Protein 4IUS (pdb70)

Solvent-accessible surface area: 11923 Å² total

Organism: Kribbella flavida (strain DSM 17836 / JCM 10339 / NBRC 14399) (NCBI:txid479435)

Sequence (254 aa):
AGIAARIASSAQQLQGLVRSRRRQVVAGPLVGLLHDDEDVWFLSRAVAAEEPGVPFDPAEVPWALLEETIRKKAFAAEEDRWLSAEELVEEANPGLAYVLVEHGTIVVSRRPPLLAVEPGDLLVPEFPAGVTAAVVVASAEEEQEAANAIAGDAYETDASPFQPEEPADGGAVLIRRDGVPVATAAWTAIADGVTEVAGVGTTLHSHRRRRQGLGALATAYATQQAFEVGGATLAWLTTPGDDGADDRIYRRRLGYEEPKATAVHLGDPGGHLADLR

Radius of gyration: 18.26 Å; Cα contacts (8 Å, |Δi|>4): 596; chains: 1; bounding box: 32×34×57 Å

InterPro domains:
  IPR000182 GNAT domain [PF00583] (143-238)
  IPR000182 GNAT domain [PS51186] (121-258)
  IPR016181 Acyl-CoA N-acyltransferase [SSF55729] (126-253)

B-factor: mean 17.12, std 9.76, range [5.71, 79.07]

Structure (mmCIF, N/CA/C/O backbone):
data_4IUS
#
_entry.id   4IUS
#
_cell.length_a   39.993
_cell.length_b   55.812
_cell.length_c   104.702
_cell.angle_alpha   90.000
_cell.angle_beta   90.000
_cell.angle_gamma   90.000
#
_symmetry.space_group_name_H-M   'P 21 21 21'
#
loop_
_entity.id
_entity.type
_entity.pdbx_description
1 polymer 'GCN5-related N-acetyltransferase'
2 non-polymer 'MALONATE ION'
3 non-polymer 'SULFATE ION'
4 non-polymer 1,2-ETHANEDIOL
5 water water
#
loop_
_atom_site.group_PDB
_atom_site.id
_atom_site.type_symbol
_atom_site.label_atom_id
_atom_site.label_alt_id
_atom_site.label_comp_id
_atom_site.label_asym_id
_atom_site.label_entity_id
_atom_site.label_seq_id
_atom_site.pdbx_PDB_ins_code
_atom_site.Cartn_x
_atom_site.Cartn_y
_atom_site.Cartn_z
_atom_site.occupancy
_atom_site.B_iso_or_equiv
_atom_site.auth_seq_id
_atom_site.auth_comp_id
_atom_site.auth_asym_id
_atom_site.auth_atom_id
_atom_site.pdbx_PDB_model_num
ATOM 1 N N . ALA A 1 3 ? 36.575 39.025 27.801 0.80 32.17 0 ALA A N 1
ATOM 2 C CA . ALA A 1 3 ? 37.525 40.157 27.548 0.80 27.64 0 ALA A CA 1
ATOM 3 C C . ALA A 1 3 ? 37.879 40.270 26.065 0.80 26.83 0 ALA A C 1
ATOM 4 O O . ALA A 1 3 ? 38.145 41.358 25.579 0.80 26.22 0 ALA A O 1
ATOM 14 N N . GLY A 1 5 ? 35.881 39.507 23.649 1.00 23.64 2 GLY A N 1
ATOM 15 C CA . GLY A 1 5 ? 34.666 39.474 22.893 1.00 19.13 2 GLY A CA 1
ATOM 16 C C . GLY A 1 5 ? 34.248 40.813 22.318 1.00 15.06 2 GLY A C 1
ATOM 17 O O . GLY A 1 5 ? 34.689 41.875 22.722 1.00 14.21 2 GLY A O 1
ATOM 18 N N . ILE A 1 6 ? 33.315 40.746 21.392 1.00 12.30 3 ILE A N 1
ATOM 19 C CA . ILE A 1 6 ? 32.845 41.930 20.682 1.00 11.21 3 ILE A CA 1
ATOM 20 C C . ILE A 1 6 ? 32.162 42.916 21.651 1.00 10.56 3 ILE A C 1
ATOM 21 O O . ILE A 1 6 ? 32.297 44.133 21.501 1.00 10.59 3 ILE A O 1
ATOM 26 N N . ALA A 1 7 ? 31.391 42.437 22.640 1.00 10.85 4 ALA A N 1
ATOM 27 C CA . ALA A 1 7 ? 30.701 43.347 23.563 1.00 9.72 4 ALA A CA 1
ATOM 28 C C . ALA A 1 7 ? 31.717 44.209 24.328 1.00 10.25 4 ALA A C 1
ATOM 29 O O . ALA A 1 7 ? 31.575 45.427 24.455 1.00 10.01 4 ALA A O 1
ATOM 31 N N . ALA A 1 8 ? 32.726 43.559 24.877 1.00 10.33 5 ALA A N 1
ATOM 32 C CA . ALA A 1 8 ? 33.788 44.263 25.580 1.00 10.12 5 ALA A CA 1
ATOM 33 C C . ALA A 1 8 ? 34.558 45.201 24.660 1.00 9.85 5 ALA A C 1
ATOM 34 O O . ALA A 1 8 ? 34.916 46.303 25.084 1.00 10.50 5 ALA A O 1
ATOM 36 N N . ARG A 1 9 ? 34.812 44.780 23.407 1.00 10.25 6 ARG A N 1
ATOM 37 C CA . ARG A 1 9 ? 35.509 45.650 22.466 1.00 10.43 6 ARG A CA 1
ATOM 38 C C . ARG A 1 9 ? 34.699 46.930 22.235 1.00 9.24 6 ARG A C 1
ATOM 39 O O . ARG A 1 9 ? 35.261 48.032 22.228 1.00 10.68 6 ARG A O 1
ATOM 47 N N . ILE A 1 10 ? 33.389 46.797 22.040 1.00 8.86 7 ILE A N 1
ATOM 48 C CA . ILE A 1 10 ? 32.536 47.934 21.785 1.00 8.72 7 ILE A CA 1
ATOM 49 C C . ILE A 1 10 ? 32.472 48.835 23.011 1.00 8.56 7 ILE A C 1
ATOM 50 O O . ILE A 1 10 ? 32.650 50.066 22.916 1.00 10.00 7 ILE A O 1
ATOM 55 N N . ALA A 1 11 ? 32.291 48.261 24.196 1.00 8.87 8 ALA A N 1
ATOM 56 C CA . ALA A 1 11 ? 32.222 49.077 25.421 1.00 10.12 8 ALA A CA 1
ATOM 57 C C . ALA A 1 11 ? 33.527 49.834 25.650 1.00 9.19 8 ALA A C 1
ATOM 58 O O . ALA A 1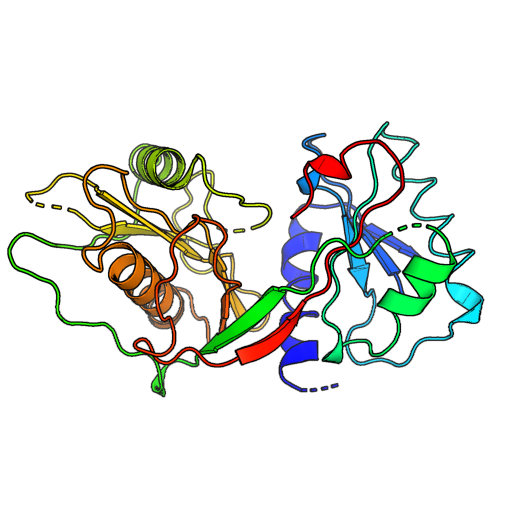 11 ? 33.531 51.000 26.047 1.00 11.14 8 ALA A O 1
ATOM 60 N N . SER A 1 12 ? 34.648 49.171 25.448 1.00 8.27 9 SER A N 1
ATOM 61 C CA A SER A 1 12 ? 35.944 49.777 25.640 0.60 8.90 9 SER A CA 1
ATOM 62 C CA B SER A 1 12 ? 35.938 49.783 25.642 0.40 9.20 9 SER A CA 1
ATOM 63 C C . SER A 1 12 ? 36.186 50.924 24.642 1.00 9.52 9 SER A C 1
ATOM 64 O O . SER A 1 12 ? 36.721 51.963 25.006 1.00 10.37 9 SER A O 1
ATOM 69 N N . ALA A 1 13 ? 35.791 50.716 23.395 1.00 9.58 10 ALA A N 1
ATOM 70 C CA . ALA A 1 13 ? 35.932 51.738 22.380 1.00 9.73 10 ALA A CA 1
ATOM 71 C C . ALA A 1 13 ? 35.024 52.921 22.681 1.00 9.80 10 ALA A C 1
ATOM 72 O O . ALA A 1 13 ? 35.431 54.086 22.449 1.00 11.55 10 ALA A O 1
ATOM 74 N N . GLN A 1 14 ? 33.816 52.666 23.169 1.00 10.73 11 GLN A N 1
ATOM 75 C CA A GLN A 1 14 ? 32.930 53.745 23.549 0.60 11.93 11 GLN A CA 1
ATOM 76 C CA B GLN A 1 14 ? 32.931 53.767 23.534 0.40 12.07 11 GLN A CA 1
ATOM 77 C C . GLN A 1 14 ? 33.579 54.609 24.634 1.00 11.42 11 GLN A C 1
ATOM 78 O O . GLN A 1 14 ? 33.579 55.832 24.563 1.00 12.83 11 GLN A O 1
ATOM 89 N N . LEU A 1 15 ? 34.136 53.961 25.649 1.00 10.97 12 LEU A N 1
ATOM 90 C CA . LEU A 1 15 ? 34.813 54.699 26.713 1.00 10.86 12 LEU A CA 1
ATOM 91 C C . LEU A 1 15 ? 35.973 55.535 26.180 1.00 10.44 12 LEU A C 1
ATOM 92 O O . LEU A 1 15 ? 36.108 56.704 26.516 1.00 11.14 12 LEU A O 1
ATOM 97 N N . GLN A 1 16 ? 36.803 54.910 25.354 1.00 10.69 13 GLN A N 1
ATOM 98 C CA . GLN A 1 16 ? 37.943 55.584 24.752 1.00 11.53 13 GLN A CA 1
ATOM 99 C C . GLN A 1 16 ? 37.490 56.843 24.003 1.00 11.44 13 GLN A C 1
ATOM 100 O O . GLN A 1 16 ? 38.124 57.914 24.100 1.00 14.26 13 GLN A O 1
ATOM 106 N N . GLY A 1 17 ? 36.364 56.753 23.281 1.00 11.46 14 GLY A N 1
ATOM 107 C CA . GLY A 1 17 ? 35.826 57.928 22.570 1.00 11.81 14 GLY A CA 1
ATOM 108 C C . GLY A 1 17 ? 35.310 58.999 23.517 1.00 12.46 14 GLY A C 1
ATOM 109 O O . GLY A 1 17 ? 35.598 60.203 23.350 1.00 15.80 14 GLY A O 1
ATOM 110 N N . LEU A 1 18 ? 34.591 58.571 24.533 1.00 11.17 15 LEU A N 1
ATOM 111 C CA . LEU A 1 18 ? 33.929 59.510 25.428 1.00 11.76 15 LEU A CA 1
ATOM 112 C C . LEU A 1 18 ? 34.921 60.339 26.229 1.00 13.16 15 LEU A C 1
ATOM 113 O O . LEU A 1 18 ? 34.681 61.516 26.508 1.00 13.37 15 LEU A O 1
ATOM 118 N N . VAL A 1 19 ? 36.023 59.715 26.658 1.00 11.57 16 VAL A N 1
ATOM 119 C CA . VAL A 1 19 ? 36.975 60.397 27.525 1.00 12.97 16 VAL A CA 1
ATOM 120 C C . VAL A 1 19 ? 37.771 61.478 26.811 1.00 12.57 16 VAL A C 1
ATOM 121 O O . VAL A 1 19 ? 38.371 62.308 27.462 1.00 14.95 16 VAL A O 1
ATOM 125 N N . ARG A 1 20 ? 37.767 61.495 25.476 1.00 13.09 17 ARG A N 1
ATOM 126 C CA . ARG A 1 20 ? 38.488 62.539 24.758 1.00 14.33 17 ARG A CA 1
ATOM 127 C C . ARG A 1 20 ? 37.944 63.930 25.072 1.00 14.63 17 ARG A C 1
ATOM 128 O O . ARG A 1 20 ? 38.687 64.896 24.891 1.00 18.45 17 ARG A O 1
ATOM 136 N N . SER A 1 21 ? 36.678 64.043 25.476 1.00 13.90 18 SER A N 1
ATOM 137 C CA . SER A 1 21 ? 36.075 65.341 25.739 1.00 15.40 18 SER A CA 1
ATOM 138 C C . SER A 1 21 ? 35.358 65.472 27.091 1.00 13.00 18 SER A C 1
ATOM 139 O O . SER A 1 21 ? 34.589 66.398 27.320 1.00 16.32 18 SER A O 1
ATOM 142 N N . ARG A 1 22 ? 35.584 64.523 27.981 1.00 11.89 19 ARG A N 1
ATOM 143 C CA . ARG A 1 22 ? 34.929 64.501 29.282 1.00 11.87 19 ARG A CA 1
ATOM 144 C C . ARG A 1 22 ? 35.902 64.219 30.404 1.00 12.00 19 ARG A C 1
ATOM 145 O O . ARG A 1 22 ? 36.832 63.425 30.242 1.00 15.10 19 ARG A O 1
ATOM 153 N N . ARG A 1 23 ? 35.654 64.882 31.529 1.00 11.25 20 ARG A N 1
ATOM 154 C CA A ARG A 1 23 ? 36.416 64.633 32.746 0.60 11.90 20 ARG A CA 1
ATOM 155 C CA B ARG A 1 23 ? 36.392 64.657 32.776 0.40 12.06 20 ARG A CA 1
ATOM 156 C C . ARG A 1 23 ? 35.940 63.340 33.380 1.00 11.23 20 ARG A C 1
ATOM 157 O O . ARG A 1 23 ? 34.741 63.063 33.409 1.00 11.93 20 ARG A O 1
ATOM 172 N N . GLN A 1 24 ? 36.884 62.574 33.903 1.00 12.35 21 GLN A N 1
ATOM 173 C CA . GLN A 1 24 ? 36.597 61.275 34.494 1.00 11.48 21 GLN A CA 1
ATOM 174 C C . GLN A 1 24 ? 36.536 61.327 35.999 1.00 11.83 21 GLN A C 1
ATOM 175 O O . GLN A 1 24 ? 37.391 61.942 36.654 1.00 14.85 21 GLN A O 1
ATOM 181 N N . VAL A 1 25 ? 35.545 60.638 36.541 1.00 11.02 22 VAL A N 1
ATOM 182 C CA . VAL A 1 25 ? 35.441 60.333 37.981 1.00 10.91 22 VAL A CA 1
ATOM 183 C C . VAL A 1 25 ? 35.412 58.805 38.111 1.00 10.47 22 VAL A C 1
ATOM 184 O O . VAL A 1 25 ? 34.359 58.166 37.973 1.00 10.40 22 VAL A O 1
ATOM 188 N N . VAL A 1 26 ? 36.585 58.209 38.225 1.00 10.90 23 VAL A N 1
ATOM 189 C CA . VAL A 1 26 ? 36.681 56.751 38.297 1.00 10.81 23 VAL A CA 1
ATOM 190 C C . VAL A 1 26 ? 36.409 56.313 39.733 1.00 11.49 23 VAL A C 1
ATOM 191 O O . VAL A 1 26 ? 36.981 56.823 40.685 1.00 13.95 23 VAL A O 1
ATOM 195 N N . ALA A 1 27 ? 35.519 55.355 39.902 1.00 9.42 24 ALA A N 1
ATOM 196 C CA . ALA A 1 27 ? 35.191 54.824 41.248 1.00 10.09 24 ALA A CA 1
ATOM 197 C C . ALA A 1 27 ? 34.936 53.329 41.070 1.00 10.19 24 ALA A C 1
ATOM 198 O O . ALA A 1 27 ? 33.829 52.924 40.691 1.00 10.18 24 ALA A O 1
ATOM 200 N N . GLY A 1 28 ? 35.957 52.530 41.346 1.00 12.52 25 GLY A N 1
ATOM 201 C CA . GLY A 1 28 ? 35.783 51.090 41.242 1.00 13.81 25 GLY A CA 1
ATOM 202 C C . GLY A 1 28 ? 35.339 50.665 39.851 1.00 12.20 25 GLY A C 1
ATOM 203 O O . GLY A 1 28 ? 35.997 51.006 38.888 1.00 12.98 25 GLY A O 1
ATOM 204 N N . PRO A 1 29 ? 34.223 49.938 39.747 1.00 11.42 26 PRO A N 1
ATOM 205 C CA . PRO A 1 29 ? 33.851 49.455 38.445 1.00 12.50 26 PRO A CA 1
ATOM 206 C C . PRO A 1 29 ? 33.110 50.448 37.588 1.00 10.18 26 PRO A C 1
ATOM 207 O O . PRO A 1 29 ? 32.718 50.096 36.488 1.00 10.35 26 PRO A O 1
ATOM 211 N N . LEU A 1 30 ? 32.920 51.679 38.067 1.00 9.28 27 LEU A N 1
ATOM 212 C CA . LEU A 1 30 ? 32.180 52.694 37.303 1.00 8.81 27 LEU A CA 1
ATOM 213 C C . LEU A 1 30 ? 33.084 53.889 37.018 1.00 9.03 27 LEU A C 1
ATOM 214 O O . LEU A 1 30 ? 33.982 54.203 37.801 1.00 9.23 27 LEU A O 1
ATOM 219 N N . VAL A 1 31 ? 32.783 54.585 35.923 1.00 8.12 28 VAL A N 1
ATOM 220 C CA . VAL A 1 31 ? 33.416 55.869 35.673 1.00 8.43 28 VAL A CA 1
ATOM 221 C C . VAL A 1 31 ? 32.352 56.865 35.261 1.00 7.64 28 VAL A C 1
ATOM 222 O O . VAL A 1 31 ? 31.571 56.633 34.331 1.00 8.91 28 VAL A O 1
ATOM 226 N N . GLY A 1 32 ? 32.315 57.971 35.988 1.00 8.21 29 GLY A N 1
ATOM 227 C CA . GLY A 1 32 ? 31.462 59.099 35.611 1.00 7.65 29 GLY A CA 1
ATOM 228 C C . GLY A 1 32 ? 32.199 59.993 34.647 1.00 8.64 29 GLY A C 1
ATOM 229 O O . GLY A 1 32 ? 33.395 60.225 34.782 1.00 10.13 29 GLY A O 1
ATOM 230 N N . LEU A 1 33 ? 31.498 60.475 33.655 1.00 8.11 30 LEU A N 1
ATOM 231 C CA . LEU A 1 33 ? 32.077 61.245 32.554 1.00 7.73 30 LEU A CA 1
ATOM 232 C C . LEU A 1 33 ? 31.304 62.555 32.441 1.00 8.38 30 LEU A C 1
ATOM 233 O O . LEU A 1 33 ? 30.115 62.574 32.135 1.00 9.77 30 LEU A O 1
ATOM 238 N N . LEU A 1 34 ? 31.993 63.662 32.725 1.00 9.13 31 LEU A N 1
ATOM 239 C CA . LEU A 1 34 ? 31.364 64.999 32.813 1.00 9.85 31 LEU A CA 1
ATOM 240 C C . LEU A 1 34 ? 31.884 65.880 31.666 1.00 9.93 31 LEU A C 1
ATOM 241 O O . LEU A 1 34 ? 33.081 66.152 31.551 1.00 11.28 31 LEU A O 1
ATOM 246 N N . HIS A 1 35 ? 30.964 66.356 30.844 1.00 9.91 32 HIS A N 1
ATOM 247 C CA . HIS A 1 35 ? 31.272 67.241 29.731 1.00 10.74 32 HIS A CA 1
ATOM 248 C C . HIS A 1 35 ? 31.384 68.663 30.226 1.00 10.98 32 HIS A C 1
ATOM 249 O O . HIS A 1 35 ? 30.873 68.994 31.293 1.00 12.00 32 HIS A O 1
ATOM 256 N N . ASP A 1 36 ? 32.049 69.525 29.467 1.00 13.36 33 ASP A N 1
ATOM 257 C CA A ASP A 1 36 ? 32.022 70.954 29.784 0.60 14.03 33 ASP A CA 1
ATOM 258 C CA B ASP A 1 36 ? 32.024 70.964 29.771 0.40 14.19 33 ASP A CA 1
ATOM 259 C C . ASP A 1 36 ? 30.596 71.531 29.752 1.00 14.57 33 ASP A C 1
ATOM 260 O O . ASP A 1 36 ? 30.226 72.335 30.595 1.00 16.58 33 ASP A O 1
ATOM 269 N N . GLU A 1 37 ? 29.810 71.123 28.760 1.00 12.67 34 GLU A N 1
ATOM 270 C CA . GLU A 1 37 ? 28.435 71.605 28.612 1.00 14.51 34 GLU A CA 1
ATOM 271 C C . GLU A 1 37 ? 27.478 70.885 29.560 1.00 12.74 34 GLU A C 1
ATOM 272 O O . GLU A 1 37 ? 27.719 69.759 29.939 1.00 12.80 34 GLU A O 1
ATOM 278 N N . ASP A 1 38 ? 26.387 71.557 29.935 1.00 14.14 35 ASP A N 1
ATOM 279 C CA . ASP A 1 38 ? 25.381 70.964 30.849 1.00 13.14 35 ASP A CA 1
ATOM 280 C C . ASP A 1 38 ? 24.309 70.152 30.173 1.00 12.04 35 ASP A C 1
ATOM 281 O O . ASP A 1 38 ? 23.501 69.562 30.868 1.00 13.11 35 ASP A O 1
ATOM 286 N N . VAL A 1 39 ? 24.322 70.063 28.839 1.00 11.88 36 VAL A N 1
ATOM 287 C CA . VAL A 1 39 ? 23.325 69.265 28.134 1.00 11.64 36 VAL A CA 1
ATOM 288 C C . VAL A 1 39 ? 23.293 67.868 28.756 1.00 8.93 36 VAL A C 1
ATOM 289 O O . VAL A 1 39 ? 24.358 67.204 28.839 1.00 9.93 36 VAL A O 1
ATOM 293 N N . TRP A 1 40 ? 22.133 67.425 29.205 1.00 9.86 37 TRP A N 1
ATOM 294 C CA . TRP A 1 40 ? 22.132 66.329 30.189 1.00 9.02 37 TRP A CA 1
ATOM 295 C C . TRP A 1 40 ? 22.807 65.061 29.684 1.00 9.56 37 TRP A C 1
ATOM 296 O O . TRP A 1 40 ? 23.596 64.433 30.395 1.00 9.43 37 TRP A O 1
ATOM 307 N N . PHE A 1 41 ? 22.566 64.706 28.431 1.00 9.27 38 PHE A N 1
ATOM 308 C CA . PHE A 1 41 ? 23.015 63.426 27.900 1.00 10.42 38 PHE A CA 1
ATOM 309 C C . PHE A 1 41 ? 24.487 63.423 27.547 1.00 9.46 38 PHE A C 1
ATOM 310 O O . PHE A 1 41 ? 25.030 62.350 27.241 1.00 12.48 38 PHE A O 1
ATOM 318 N N . LEU A 1 42 ? 25.165 64.571 27.580 1.00 8.56 39 LEU A N 1
ATOM 319 C CA . LEU A 1 42 ? 26.585 64.660 27.381 1.00 9.59 39 LEU A CA 1
ATOM 320 C C . LEU A 1 42 ? 27.390 64.180 28.585 1.00 9.65 39 LEU A C 1
ATOM 321 O O . LEU A 1 42 ? 28.630 64.017 28.465 1.00 11.13 39 LEU A O 1
ATOM 326 N N . SER A 1 43 ? 26.742 63.992 29.722 1.00 8.13 40 SER A N 1
ATOM 327 C CA . SER A 1 43 ? 27.397 63.467 30.908 1.00 8.72 40 SER A CA 1
ATOM 328 C C . SER A 1 43 ? 26.702 62.180 31.341 1.00 8.05 40 SER A C 1
ATOM 329 O O . SER A 1 43 ? 25.499 62.155 31.427 1.00 10.13 40 SER A O 1
ATOM 332 N N . ARG A 1 44 ? 27.464 61.118 31.621 1.00 7.81 41 ARG A N 1
ATOM 333 C CA . ARG A 1 44 ? 26.880 59.833 31.993 1.00 7.67 41 ARG A CA 1
ATOM 334 C C . ARG A 1 44 ? 27.958 59.004 32.643 1.00 7.29 41 ARG A C 1
ATOM 335 O O . ARG A 1 44 ? 29.156 59.337 32.585 1.00 8.61 41 ARG A O 1
ATOM 343 N N . ALA A 1 45 ? 27.531 57.912 33.269 1.00 7.68 42 ALA A N 1
ATOM 344 C CA . ALA A 1 45 ? 28.454 56.887 33.747 1.00 7.11 42 ALA A CA 1
ATOM 345 C C . ALA A 1 45 ? 28.471 55.688 32.797 1.00 7.13 42 ALA A C 1
ATOM 346 O O . ALA A 1 45 ? 27.429 55.360 32.202 1.00 8.75 42 ALA A O 1
ATOM 348 N N . VAL A 1 46 ? 29.624 55.033 32.719 1.00 7.35 43 VAL A N 1
ATOM 349 C CA . VAL A 1 46 ? 29.772 53.776 32.000 1.00 7.96 43 VAL A CA 1
ATOM 350 C C . VAL A 1 46 ? 30.652 52.841 32.848 1.00 7.99 43 VAL A C 1
ATOM 351 O O . VAL A 1 46 ? 31.145 53.242 33.920 1.00 8.36 43 VAL A O 1
ATOM 355 N N . ALA A 1 47 ? 30.814 51.595 32.394 1.00 8.50 44 ALA A N 1
ATOM 356 C CA . ALA A 1 47 ? 31.709 50.684 33.093 1.00 9.15 44 ALA A CA 1
ATOM 357 C C . ALA A 1 47 ? 33.159 51.136 32.947 1.00 9.57 44 ALA A C 1
ATOM 358 O O . ALA A 1 47 ? 33.602 51.460 31.861 1.00 10.38 44 ALA A O 1
ATOM 360 N N . ALA A 1 48 ? 33.879 51.161 34.052 1.00 9.51 45 ALA A N 1
ATOM 361 C CA . ALA A 1 48 ? 35.281 51.545 34.030 1.00 10.17 45 ALA A CA 1
ATOM 362 C C . ALA A 1 48 ? 36.170 50.545 33.339 1.00 10.22 45 ALA A C 1
ATOM 363 O O . ALA A 1 48 ? 37.188 50.948 32.781 1.00 12.86 45 ALA A O 1
ATOM 365 N N . GLU A 1 49 ? 35.819 49.260 33.455 1.00 10.67 46 GLU A N 1
ATOM 366 C CA A GLU A 1 49 ? 36.660 48.145 33.012 0.60 11.51 46 GLU A CA 1
ATOM 367 C CA B GLU A 1 49 ? 36.658 48.157 32.983 0.40 11.74 46 GLU A CA 1
ATOM 368 C C . GLU A 1 49 ? 35.785 47.085 32.311 1.00 11.74 46 GLU A C 1
ATOM 369 O O . GLU A 1 49 ? 35.515 46.021 32.863 1.00 11.12 46 GLU A O 1
ATOM 380 N N . PRO A 1 50 ? 35.353 47.354 31.064 1.00 11.86 47 PRO A N 1
ATOM 381 C CA . PRO A 1 50 ? 34.639 46.319 30.301 1.00 12.67 47 PRO A CA 1
ATOM 382 C C . PRO A 1 50 ? 35.414 45.028 30.223 1.00 12.63 47 PRO A C 1
ATOM 383 O O . PRO A 1 50 ? 36.632 45.042 30.037 1.00 14.61 47 PRO A O 1
ATOM 387 N N . GLY A 1 51 ? 34.738 43.912 30.374 1.00 13.66 48 GLY A N 1
ATOM 388 C CA . GLY A 1 51 ? 35.373 42.599 30.264 1.00 15.84 48 GLY A CA 1
ATOM 389 C C . GLY A 1 51 ? 36.092 42.071 31.508 1.00 16.15 48 GLY A C 1
ATOM 390 O O . GLY A 1 51 ? 36.692 40.995 31.475 1.00 23.06 48 GLY A O 1
ATOM 391 N N . VAL A 1 52 ? 36.094 42.878 32.577 1.00 15.04 49 VAL A N 1
ATOM 392 C CA . VAL A 1 52 ? 36.753 42.562 33.844 1.00 15.94 49 VAL A CA 1
ATOM 393 C C . VAL A 1 52 ? 35.681 42.327 34.911 1.00 14.69 49 VAL A C 1
ATOM 394 O O . VAL A 1 52 ? 34.753 43.117 35.018 1.00 16.55 49 VAL A O 1
ATOM 398 N N . PRO A 1 53 ? 35.810 41.264 35.729 1.00 14.62 50 PRO A N 1
ATOM 399 C CA . PRO A 1 53 ? 34.830 41.014 36.777 1.00 17.16 50 PRO A CA 1
ATOM 400 C C . PRO A 1 53 ? 34.802 42.161 37.762 1.00 14.84 50 PRO A C 1
ATOM 401 O O . PRO A 1 53 ? 35.845 42.831 37.950 1.00 18.92 50 PRO A O 1
ATOM 405 N N . PHE A 1 54 ? 33.640 42.420 38.318 1.00 15.89 51 PHE A N 1
ATOM 406 C CA . PHE A 1 54 ? 33.513 43.433 39.338 1.00 14.84 51 PHE A CA 1
ATOM 407 C C . PHE A 1 54 ? 33.021 42.859 40.654 1.00 14.41 51 PHE A C 1
ATOM 408 O O . PHE A 1 54 ? 32.422 41.802 40.723 1.00 15.61 51 PHE A O 1
ATOM 416 N N . ASP A 1 55 ? 33.265 43.612 41.703 1.00 15.85 52 ASP A N 1
ATOM 417 C CA . ASP A 1 55 ? 32.866 43.242 43.021 1.00 15.01 52 ASP A CA 1
ATOM 418 C C . ASP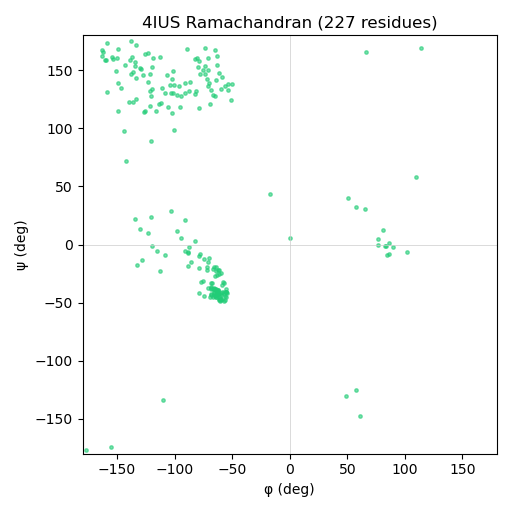 A 1 55 ? 31.616 44.056 43.348 1.00 11.95 52 ASP A C 1
ATOM 419 O O . ASP A 1 55 ? 31.672 45.277 43.472 1.00 12.56 52 ASP A O 1
ATOM 424 N N . PRO A 1 56 ? 30.459 43.390 43.496 1.00 11.69 53 PRO A N 1
ATOM 425 C CA . PRO A 1 56 ? 29.240 44.143 43.766 1.00 10.81 53 PRO A CA 1
ATOM 426 C C . PRO A 1 56 ? 29.278 44.976 45.035 1.00 11.11 53 PRO A C 1
ATOM 427 O O . PRO A 1 56 ? 28.583 45.984 45.115 1.00 11.57 53 PRO A O 1
ATOM 431 N N . ALA A 1 57 ? 30.128 44.587 45.992 1.00 12.25 54 ALA A N 1
ATOM 432 C CA . ALA A 1 57 ? 30.210 45.297 47.258 1.00 13.21 54 ALA A CA 1
ATOM 433 C C . ALA A 1 57 ? 30.677 46.735 47.062 1.00 11.60 54 ALA A C 1
ATOM 434 O O . ALA A 1 57 ? 30.410 47.576 47.916 1.00 12.16 54 ALA A O 1
ATOM 436 N N . GLU A 1 58 ? 31.425 47.000 45.986 1.00 11.05 55 GLU A N 1
ATOM 437 C CA . GLU A 1 58 ? 31.968 48.328 45.719 1.00 11.25 55 GLU A CA 1
ATOM 438 C C . GLU A 1 58 ? 30.935 49.265 45.135 1.00 10.46 55 GLU A C 1
ATOM 439 O O . GLU A 1 58 ? 31.149 50.471 45.092 1.00 10.34 55 GLU A O 1
ATOM 445 N N . VAL A 1 59 ? 29.881 48.726 44.567 1.00 10.15 56 VAL A N 1
ATOM 446 C CA . VAL A 1 59 ? 28.978 49.556 43.770 1.00 10.63 56 VAL A CA 1
ATOM 447 C C . VAL A 1 59 ? 28.281 50.679 44.567 1.00 10.31 56 VAL A C 1
ATOM 448 O O . VAL A 1 59 ? 28.168 51.788 44.059 1.00 11.01 56 VAL A O 1
ATOM 452 N N . PRO A 1 60 ? 27.789 50.427 45.799 1.00 10.00 57 PRO A N 1
ATOM 453 C CA . PRO A 1 60 ? 27.130 51.539 46.493 1.00 10.71 57 PRO A CA 1
ATOM 454 C C . PRO A 1 60 ? 28.033 52.768 46.663 1.00 9.18 57 PRO A C 1
ATOM 455 O O . PRO A 1 60 ? 27.645 53.883 46.322 1.00 10.43 57 PRO A O 1
ATOM 459 N N . TRP A 1 61 ? 29.249 52.570 47.131 1.00 9.18 58 TRP A N 1
ATOM 460 C CA . TRP A 1 61 ? 30.211 53.656 47.276 1.00 8.90 58 TRP A CA 1
ATOM 461 C C . TRP A 1 61 ? 30.538 54.265 45.916 1.00 8.8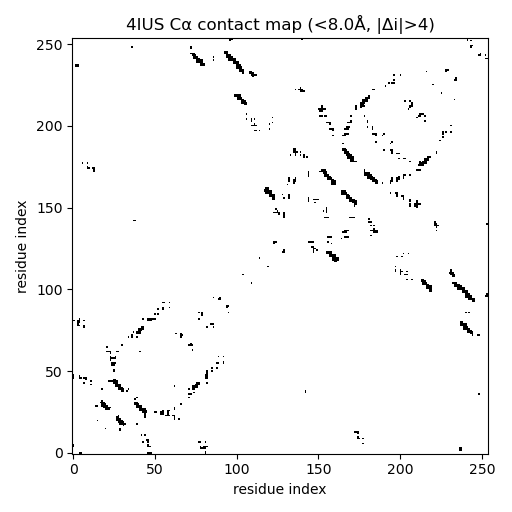0 58 TRP A C 1
ATOM 462 O O . TRP A 1 61 ? 30.662 55.473 45.792 1.00 8.91 58 TRP A O 1
ATOM 473 N N . ALA A 1 62 ? 30.707 53.432 44.901 1.00 8.44 59 ALA A N 1
ATOM 474 C CA . ALA A 1 62 ? 31.051 53.966 43.579 1.00 8.04 59 ALA A CA 1
ATOM 475 C C . ALA A 1 62 ? 29.944 54.891 43.045 1.00 7.72 59 ALA A C 1
ATOM 476 O O . ALA A 1 62 ? 30.206 55.971 42.498 1.00 8.97 59 ALA A O 1
ATOM 478 N N . LEU A 1 63 ? 28.718 54.425 43.135 1.00 8.96 60 LEU A N 1
ATOM 479 C CA A LEU A 1 63 ? 27.604 55.179 42.678 0.60 9.68 60 LEU A CA 1
ATOM 480 C CA B LEU A 1 63 ? 27.564 55.201 42.707 0.40 9.62 60 LEU A CA 1
ATOM 481 C C . LEU A 1 63 ? 27.448 56.485 43.462 1.00 8.84 60 LEU A C 1
ATOM 482 O O . LEU A 1 63 ? 27.138 57.512 42.872 1.00 10.96 60 LEU A O 1
ATOM 491 N N . GLU A 1 64 ? 27.588 56.432 44.776 1.00 9.84 61 GLU A N 1
ATOM 492 C CA A GLU A 1 64 ? 27.492 57.666 45.528 0.60 10.28 61 GLU A CA 1
ATOM 493 C CA B GLU A 1 64 ? 27.577 57.647 45.644 0.40 11.14 61 GLU A CA 1
ATOM 494 C C . GLU A 1 64 ? 28.603 58.633 45.197 1.00 10.21 61 GLU A C 1
ATOM 495 O O . GLU A 1 64 ? 28.353 59.836 45.153 1.00 11.79 61 GLU A O 1
ATOM 506 N N . THR A 1 65 ? 29.793 58.130 44.935 1.00 9.46 62 THR A N 1
ATOM 507 C CA . THR A 1 65 ? 30.900 58.973 44.545 1.00 9.77 62 THR A CA 1
ATOM 508 C C . THR A 1 65 ? 30.584 59.725 43.233 1.00 9.41 62 THR A C 1
ATOM 509 O O . THR A 1 65 ? 30.803 60.929 43.090 1.00 10.95 62 THR A O 1
ATOM 513 N N . ILE A 1 66 ? 30.072 58.990 42.259 1.00 8.08 63 ILE A N 1
ATOM 514 C CA . ILE A 1 66 ? 29.712 59.576 40.995 1.00 7.79 63 ILE A CA 1
ATOM 515 C C . ILE A 1 66 ? 28.522 60.504 41.119 1.00 9.20 63 ILE A C 1
ATOM 516 O O . ILE A 1 66 ? 28.508 61.614 40.562 1.00 9.14 63 ILE A O 1
ATOM 521 N N . ARG A 1 67 ? 27.517 60.100 41.880 1.00 9.15 64 ARG A N 1
ATOM 522 C CA . ARG A 1 67 ? 26.348 60.968 42.125 1.00 9.58 64 ARG A CA 1
ATOM 523 C C . ARG A 1 67 ? 26.804 62.288 42.736 1.00 11.67 64 ARG A C 1
ATOM 524 O O . ARG A 1 67 ? 26.258 63.341 42.373 1.00 11.86 64 ARG A O 1
ATOM 532 N N . LYS A 1 68 ? 27.743 62.250 43.684 1.00 10.91 65 LYS A N 1
ATOM 533 C CA A LYS A 1 68 ? 28.251 63.474 44.316 0.60 13.80 65 LYS A CA 1
ATOM 534 C CA B LYS A 1 68 ? 28.150 63.509 44.284 0.40 13.27 65 LYS A CA 1
ATOM 535 C C . LYS A 1 68 ? 28.857 64.410 43.279 1.00 11.62 65 LYS A C 1
ATOM 536 O O . LYS A 1 68 ? 28.671 65.630 43.298 1.00 13.60 65 LYS A O 1
ATOM 547 N N . ALA A 1 69 ? 29.655 63.847 42.391 1.00 11.77 66 ALA A N 1
ATOM 548 C CA . ALA A 1 69 ? 30.327 64.615 41.356 1.00 12.08 66 ALA A CA 1
ATOM 549 C C . ALA A 1 69 ? 29.328 65.249 40.398 1.00 11.06 66 ALA A C 1
ATOM 550 O O . ALA A 1 69 ? 29.480 66.405 40.011 1.00 13.49 66 ALA A O 1
ATOM 552 N N . PHE A 1 70 ? 28.266 64.522 40.036 1.00 9.87 67 PHE A N 1
ATOM 553 C CA . PHE A 1 70 ? 27.242 65.053 39.172 1.00 9.08 67 PHE A CA 1
ATOM 554 C C . PHE A 1 70 ? 26.462 66.137 39.909 1.00 10.68 67 PHE A C 1
ATOM 555 O O . PHE A 1 70 ? 26.130 67.176 39.331 1.00 10.60 67 PHE A O 1
ATOM 563 N N . ALA A 1 71 ? 26.081 65.888 41.157 1.00 11.56 68 ALA A N 1
ATOM 564 C CA . ALA A 1 71 ? 25.294 66.858 41.939 1.00 13.17 68 ALA A CA 1
ATOM 565 C C . ALA A 1 71 ? 26.040 68.175 42.078 1.00 15.17 68 ALA A C 1
ATOM 566 O O . ALA A 1 71 ? 25.402 69.233 42.074 1.00 15.50 68 ALA A O 1
ATOM 568 N N . ALA A 1 72 ? 27.361 68.147 42.182 1.00 13.12 69 ALA A N 1
ATOM 569 C CA . ALA A 1 72 ? 28.177 69.360 42.292 1.00 15.40 69 ALA A CA 1
ATOM 570 C C . ALA A 1 72 ? 28.040 70.251 41.078 1.00 15.67 69 ALA A C 1
ATOM 571 O O . ALA A 1 72 ? 28.323 71.438 41.142 1.00 18.84 69 ALA A O 1
ATOM 573 N N . GLU A 1 73 ? 27.630 69.673 39.960 1.00 13.08 70 GLU A N 1
ATOM 574 C CA A GLU A 1 73 ? 27.412 70.390 38.702 0.60 14.37 70 GLU A CA 1
ATOM 575 C CA B GLU A 1 73 ? 27.418 70.436 38.744 0.40 14.39 70 GLU A CA 1
ATOM 576 C C . GLU A 1 73 ? 25.925 70.580 38.419 1.00 12.67 70 GLU A C 1
ATOM 577 O O . GLU A 1 73 ? 25.553 71.020 37.317 1.00 13.16 70 GLU A O 1
ATOM 588 N N . ASP A 1 74 ? 25.041 70.231 39.356 1.00 11.97 71 ASP A N 1
ATOM 589 C CA . ASP A 1 74 ? 23.576 70.263 39.136 1.00 12.37 71 ASP A CA 1
ATOM 590 C C . ASP A 1 74 ? 23.135 69.395 37.965 1.00 10.58 71 ASP A C 1
ATOM 591 O O . ASP A 1 74 ? 22.179 69.682 37.278 1.00 13.38 71 ASP A O 1
ATOM 596 N N . ARG A 1 75 ? 23.870 68.294 37.754 1.00 9.63 72 ARG A N 1
ATOM 597 C CA . ARG A 1 75 ? 23.567 67.372 36.683 1.00 9.36 72 ARG A CA 1
ATOM 598 C C . ARG A 1 75 ? 22.949 66.077 37.180 1.00 9.39 72 ARG A C 1
ATOM 599 O O . ARG A 1 75 ? 23.305 65.565 38.252 1.00 12.16 72 ARG A O 1
ATOM 607 N N . TRP A 1 76 ? 22.063 65.554 36.360 1.00 9.13 73 TRP A N 1
ATOM 608 C CA . TRP A 1 76 ? 21.395 64.289 36.630 1.00 8.34 73 TRP A CA 1
ATOM 609 C C . TRP A 1 76 ? 22.154 63.122 36.029 1.00 7.74 73 TRP A C 1
ATOM 610 O O . TRP A 1 76 ? 22.605 63.190 34.887 1.00 8.36 73 TRP A O 1
ATOM 621 N N . LEU A 1 77 ? 22.243 62.041 36.776 1.00 7.06 74 LEU A N 1
ATOM 622 C CA . LEU A 1 77 ? 23.016 60.867 36.347 1.00 7.00 74 LEU A CA 1
ATOM 623 C C . LEU A 1 77 ? 22.185 59.833 35.566 1.00 7.60 74 LEU A C 1
ATOM 624 O O . LEU A 1 77 ? 21.109 59.426 35.968 1.00 8.33 74 LEU A O 1
ATOM 629 N N . SER A 1 78 ? 22.718 59.429 34.428 1.00 7.31 75 SER A N 1
ATOM 630 C CA . SER A 1 78 ? 22.311 58.244 33.671 1.00 8.06 75 SER A CA 1
ATOM 631 C C . SER A 1 78 ? 23.535 57.424 33.451 1.00 7.38 75 SER A C 1
ATOM 632 O O . SER A 1 78 ? 24.656 57.891 33.592 1.00 8.34 75 SER A O 1
ATOM 635 N N . ALA A 1 79 ? 23.329 56.160 33.085 1.00 7.56 76 ALA A N 1
ATOM 636 C CA . ALA A 1 79 ? 24.403 55.241 32.844 1.00 7.80 76 ALA A CA 1
ATOM 637 C C . ALA A 1 79 ? 24.098 54.409 31.600 1.00 7.28 76 ALA A C 1
ATOM 638 O O . ALA A 1 79 ? 22.910 54.102 31.335 1.00 8.61 76 ALA A O 1
ATOM 640 N N . GLU A 1 80 ? 25.124 54.057 30.866 1.00 9.02 77 GLU A N 1
ATOM 641 C CA A GLU A 1 80 ? 24.984 53.182 29.700 0.70 9.51 77 GLU A CA 1
ATOM 642 C CA B GLU A 1 80 ? 24.965 53.169 29.719 0.30 9.77 77 GLU A CA 1
ATOM 643 C C . GLU A 1 80 ? 25.994 52.055 29.840 1.00 9.39 77 GLU A C 1
ATOM 644 O O . GLU A 1 80 ? 27.180 52.318 29.984 1.00 12.70 77 GLU A O 1
ATOM 655 N N . LEU A 1 81 ? 25.510 50.828 29.794 1.00 8.84 78 LEU A N 1
ATOM 656 C CA . LEU A 1 81 ? 26.309 49.630 29.893 1.00 9.06 78 LEU A CA 1
ATOM 657 C C . LEU A 1 81 ? 26.087 48.753 28.674 1.00 9.36 78 LEU A C 1
ATOM 658 O O . LEU A 1 81 ? 25.118 48.900 27.935 1.00 10.13 78 LEU A O 1
ATOM 663 N N . VAL A 1 82 ? 26.970 47.796 28.492 1.00 9.52 79 VAL A N 1
ATOM 664 C CA . VAL A 1 82 ? 26.778 46.703 27.542 1.00 9.22 79 VAL A CA 1
ATOM 665 C C . VAL A 1 82 ? 26.718 45.447 28.403 1.00 9.18 79 VAL A C 1
ATOM 666 O O . VAL A 1 82 ? 27.694 45.120 29.076 1.00 9.71 79 VAL A O 1
ATOM 670 N N . GLU A 1 83 ? 25.578 44.778 28.437 1.00 9.39 80 GLU A N 1
ATOM 671 C CA . GLU A 1 83 ? 25.384 43.700 29.406 1.00 9.83 80 GLU A CA 1
ATOM 672 C C . GLU A 1 83 ? 26.466 42.636 29.321 1.00 10.46 80 GLU A C 1
ATOM 673 O O . GLU A 1 83 ? 26.952 42.160 30.328 1.00 12.54 80 GLU A O 1
ATOM 679 N N . GLU A 1 84 ? 26.812 42.218 28.102 1.00 9.79 81 GLU A N 1
ATOM 680 C CA . GLU A 1 84 ? 27.751 41.128 27.924 1.00 10.02 81 GLU A CA 1
ATOM 681 C C . GLU A 1 84 ? 29.177 41.512 28.264 1.00 10.52 81 GLU A C 1
ATOM 682 O O . GLU A 1 84 ? 30.009 40.682 28.514 1.00 12.54 81 GLU A O 1
ATOM 688 N N . ALA A 1 85 ? 29.462 42.809 28.280 1.00 10.22 82 ALA A N 1
ATOM 689 C CA . ALA A 1 85 ? 30.782 43.321 28.661 1.00 10.59 82 ALA A CA 1
ATOM 690 C C . ALA A 1 85 ? 30.950 43.287 30.201 1.00 10.02 82 ALA A C 1
ATOM 691 O O . ALA A 1 85 ? 32.052 43.150 30.690 1.00 11.74 82 ALA A O 1
ATOM 693 N N . ASN A 1 86 ? 29.853 43.474 30.938 1.00 10.71 83 ASN A N 1
ATOM 694 C CA . ASN A 1 86 ? 29.894 43.491 32.405 1.00 9.80 83 ASN A CA 1
ATOM 695 C C . ASN A 1 86 ? 28.637 42.809 32.983 1.00 10.86 83 ASN A C 1
ATOM 696 O O . ASN A 1 86 ? 27.732 43.476 33.529 1.00 10.00 83 ASN A O 1
ATOM 701 N N . PRO A 1 87 ? 28.577 41.475 32.857 1.00 9.90 84 PRO A N 1
ATOM 702 C CA . PRO A 1 87 ? 27.334 40.815 33.194 1.00 10.72 84 PRO A CA 1
ATOM 703 C C . PRO A 1 87 ? 26.954 41.069 34.662 1.00 10.25 84 PRO A C 1
ATOM 704 O O . PRO A 1 87 ? 27.785 40.927 35.559 1.00 10.90 84 PRO A O 1
ATOM 708 N N . GLY A 1 88 ? 25.697 41.408 34.877 1.00 10.18 85 GLY A N 1
ATOM 709 C CA . GLY A 1 88 ? 25.128 41.647 36.198 1.00 10.63 85 GLY A CA 1
ATOM 710 C C . GLY A 1 88 ? 25.313 43.029 36.759 1.00 10.01 85 GLY A C 1
ATOM 711 O O . GLY A 1 88 ? 24.712 43.338 37.799 1.00 10.04 85 GLY A O 1
ATOM 712 N N . LEU A 1 89 ? 26.116 43.873 36.129 1.00 9.44 86 LEU A N 1
ATOM 713 C CA . LEU A 1 89 ? 26.392 45.185 36.693 1.00 8.64 86 LEU A CA 1
ATOM 714 C C . LEU A 1 89 ? 25.118 46.038 36.736 1.00 8.18 86 LEU A C 1
ATOM 715 O O . LEU A 1 89 ? 24.852 46.708 37.729 1.00 8.33 86 LEU A O 1
ATOM 720 N N . ALA A 1 90 ? 24.352 46.023 35.652 1.00 8.38 87 ALA A N 1
ATOM 721 C CA . ALA A 1 90 ? 23.133 46.803 35.613 1.00 8.56 87 ALA A CA 1
ATOM 722 C C . ALA A 1 90 ? 22.203 46.481 36.774 1.00 8.18 87 ALA A C 1
ATOM 723 O O . ALA A 1 90 ? 21.627 47.379 37.382 1.00 8.87 87 ALA A O 1
ATOM 725 N N . TYR A 1 91 ? 22.086 45.217 37.107 1.00 8.78 88 TYR A N 1
ATOM 726 C CA . TYR A 1 91 ? 21.185 44.832 38.183 1.00 8.81 88 TYR A CA 1
ATOM 727 C C . TYR A 1 91 ? 21.685 45.345 39.533 1.00 7.95 88 TYR A C 1
ATOM 728 O O . TYR A 1 91 ? 20.877 45.717 40.379 1.00 8.49 88 TYR A O 1
ATOM 737 N N . VAL A 1 92 ? 22.998 45.414 39.735 1.00 8.32 89 VAL A N 1
ATOM 738 C CA . VAL A 1 92 ? 23.526 45.973 40.987 1.00 8.32 89 VAL A CA 1
ATOM 739 C C . VAL A 1 92 ? 23.226 47.493 41.038 1.00 7.97 89 VAL A C 1
ATOM 740 O O . VAL A 1 92 ? 22.866 48.038 42.064 1.00 9.31 89 VAL A O 1
ATOM 744 N N . LEU A 1 93 ? 23.331 48.193 39.891 1.00 8.76 90 LEU A N 1
ATOM 745 C CA . LEU A 1 93 ? 22.968 49.605 39.840 1.00 8.14 90 LEU A CA 1
ATOM 746 C C . LEU A 1 93 ? 21.502 49.830 40.165 1.00 8.05 90 LEU A C 1
ATOM 747 O O . LEU A 1 93 ? 21.137 50.799 40.838 1.00 9.96 90 LEU A O 1
ATOM 752 N N . VAL A 1 94 ? 20.631 48.941 39.683 1.00 8.45 91 VAL A N 1
ATOM 753 C CA . VAL A 1 94 ? 19.197 49.052 39.966 1.00 8.76 91 VAL A CA 1
ATOM 754 C C . VAL A 1 94 ? 18.948 48.891 41.465 1.00 9.29 91 VAL A C 1
ATOM 755 O O . VAL A 1 94 ? 18.181 49.620 42.080 1.00 10.97 91 VAL A O 1
ATOM 759 N N . GLU A 1 95 ? 19.619 47.927 42.064 1.00 8.77 92 GLU A N 1
ATOM 760 C CA . GLU A 1 95 ? 19.496 47.671 43.501 1.00 10.11 92 GLU A CA 1
ATOM 761 C C . GLU A 1 95 ? 19.841 48.928 44.316 1.00 10.80 92 GLU A C 1
ATOM 762 O O . GLU A 1 95 ? 19.281 49.166 45.383 1.00 13.76 92 GLU A O 1
ATOM 768 N N . HIS A 1 96 ? 20.764 49.729 43.817 1.00 10.27 93 HIS A N 1
ATOM 769 C CA . HIS A 1 96 ? 21.215 50.945 44.484 1.00 10.99 93 HIS A CA 1
ATOM 770 C C . HIS A 1 96 ? 20.638 52.214 43.876 1.00 11.71 93 HIS A C 1
ATOM 771 O O . HIS A 1 96 ? 21.189 53.302 43.982 1.00 16.60 93 HIS A O 1
ATOM 778 N N . GLY A 1 97 ? 19.443 52.090 43.303 1.00 10.97 94 GLY A N 1
ATOM 779 C CA . GLY A 1 97 ? 18.552 53.227 43.031 1.00 13.00 94 GLY A CA 1
ATOM 780 C C . GLY A 1 97 ? 18.338 53.636 41.590 1.00 11.54 94 GLY A C 1
ATOM 781 O O . GLY A 1 97 ? 17.511 54.491 41.345 1.00 13.30 94 GLY A O 1
ATOM 795 N N . THR A 1 99 ? 17.172 52.998 37.541 1.00 8.90 96 THR A N 1
ATOM 796 C CA . THR A 1 99 ? 16.072 52.330 36.848 1.00 9.34 96 THR A CA 1
ATOM 797 C C . THR A 1 99 ? 16.527 52.012 35.422 1.00 9.97 96 THR A C 1
ATOM 798 O O . THR A 1 99 ? 17.028 52.891 34.724 1.00 10.23 96 THR A O 1
ATOM 802 N N . ILE A 1 100 ? 16.331 50.780 34.975 1.00 9.35 97 ILE A N 1
ATOM 803 C CA . ILE A 1 100 ? 16.565 50.433 33.580 1.00 10.10 97 ILE A CA 1
ATOM 804 C C . ILE A 1 100 ? 15.365 50.924 32.775 1.00 9.85 97 ILE A C 1
ATOM 805 O O . ILE A 1 100 ? 14.237 50.475 32.981 1.00 13.94 97 ILE A O 1
ATOM 810 N N . VAL A 1 101 ? 15.633 51.846 31.864 1.00 10.13 98 VAL A N 1
ATOM 811 C CA A VAL A 1 101 ? 14.624 52.379 30.970 0.60 11.15 98 VAL A CA 1
ATOM 812 C CA B VAL A 1 101 ? 14.577 52.340 30.983 0.40 11.20 98 VAL A CA 1
ATOM 813 C C . VAL A 1 101 ? 14.488 51.570 29.683 1.00 11.58 98 VAL A C 1
ATOM 814 O O . VAL A 1 101 ? 13.410 51.464 29.132 1.00 14.35 98 VAL A O 1
ATOM 821 N N . SER A 1 102 ? 15.595 51.015 29.217 1.00 10.34 99 SER A N 1
ATOM 822 C CA . SER A 1 102 ? 15.605 50.268 27.968 1.00 11.17 99 SER A CA 1
ATOM 823 C C . SER A 1 102 ? 16.818 49.369 27.909 1.00 9.36 99 SER A C 1
ATOM 824 O O . SER A 1 102 ? 17.815 49.633 28.582 1.00 9.61 99 SER A O 1
ATOM 827 N N . ARG A 1 103 ? 16.717 48.350 27.057 1.00 9.76 100 ARG A N 1
ATOM 828 C CA A ARG A 1 103 ? 17.814 47.452 26.737 0.60 9.58 100 ARG A CA 1
ATOM 829 C CA B ARG A 1 103 ? 17.811 47.449 26.750 0.40 9.83 100 ARG A CA 1
ATOM 830 C C . ARG A 1 103 ? 17.900 47.355 25.239 1.00 10.10 100 ARG A C 1
ATOM 831 O O . ARG A 1 103 ? 17.555 46.338 24.626 1.00 11.32 100 ARG A O 1
ATOM 846 N N . PRO A 1 104 ? 18.364 48.411 24.605 1.00 10.34 101 PRO A N 1
ATOM 847 C CA . PRO A 1 104 ? 18.376 48.370 23.131 1.00 12.82 101 PRO A CA 1
ATOM 848 C C . PRO A 1 104 ? 19.417 47.414 22.580 1.00 9.86 101 PRO A C 1
ATOM 849 O O . PRO A 1 104 ? 20.489 47.236 23.147 1.00 10.82 101 PRO A O 1
ATOM 853 N N . PRO A 1 105 ? 19.138 46.840 21.412 1.00 9.10 102 PRO A N 1
ATOM 854 C CA . PRO A 1 105 ? 20.100 45.941 20.820 1.00 9.09 102 PRO A CA 1
ATOM 855 C C . PRO A 1 105 ? 21.233 46.705 20.171 1.00 9.09 102 PRO A C 1
ATOM 856 O O . PRO A 1 105 ? 20.999 47.766 19.568 1.00 10.52 102 PRO A O 1
ATOM 860 N N . LEU A 1 106 ? 22.418 46.128 20.210 1.00 8.64 103 LEU A N 1
ATOM 861 C CA . LEU A 1 106 ? 23.546 46.648 19.477 1.00 8.86 103 LEU A CA 1
ATOM 862 C C . LEU A 1 106 ? 23.781 45.724 18.290 1.00 7.93 103 LEU A C 1
ATOM 863 O O . LEU A 1 106 ? 24.042 44.530 18.456 1.00 10.27 103 LEU A O 1
ATOM 868 N N . LEU A 1 107 ? 23.647 46.297 17.104 1.00 7.42 104 LEU A N 1
ATOM 869 C CA . LEU A 1 107 ? 23.836 45.610 15.840 1.00 8.20 104 LEU A CA 1
ATOM 870 C C . LEU A 1 107 ? 25.200 45.990 15.291 1.00 8.43 104 LEU A C 1
ATOM 871 O O . LEU A 1 107 ? 25.651 47.114 15.479 1.00 10.74 104 LEU A O 1
ATOM 876 N N . ALA A 1 108 ? 25.902 45.057 14.680 1.00 8.43 105 ALA A N 1
ATOM 877 C CA . ALA A 1 108 ? 27.255 45.326 14.211 1.00 7.94 105 ALA A CA 1
ATOM 878 C C . ALA A 1 108 ? 27.522 44.718 12.843 1.00 8.19 105 ALA A C 1
ATOM 879 O O . ALA A 1 108 ? 26.873 43.745 12.459 1.00 9.32 105 ALA A O 1
ATOM 881 N N . VAL A 1 109 ? 28.517 45.259 12.157 1.00 8.54 106 VAL A N 1
ATOM 882 C CA . VAL A 1 109 ? 28.901 44.751 10.847 1.00 9.44 106 VAL A CA 1
ATOM 883 C C . VAL A 1 109 ? 30.404 45.031 10.650 1.00 9.70 106 VAL A C 1
ATOM 884 O O . VAL A 1 109 ? 30.979 46.005 11.169 1.00 9.67 106 VAL A O 1
ATOM 888 N N . GLU A 1 110 ? 31.044 44.152 9.887 1.00 11.97 107 GLU A N 1
ATOM 889 C CA . GLU A 1 110 ? 32.466 44.277 9.529 1.00 11.75 107 GLU A CA 1
ATOM 890 C C . GLU A 1 110 ? 32.563 44.536 8.011 1.00 13.12 107 GLU A C 1
ATOM 891 O O . GLU A 1 110 ? 31.603 44.264 7.279 1.00 14.21 107 GLU A O 1
ATOM 897 N N . PRO A 1 111 ? 33.718 45.045 7.563 1.00 12.96 108 PRO A N 1
ATOM 898 C CA . PRO A 1 111 ? 33.749 45.519 6.152 1.00 15.30 108 PRO A CA 1
ATOM 899 C C . PRO A 1 111 ? 33.339 44.524 5.067 1.00 16.66 108 PRO A C 1
ATOM 900 O O . PRO A 1 111 ? 32.650 44.891 4.098 1.00 19.59 108 PRO A O 1
ATOM 904 N N . GLY A 1 112 ? 33.769 43.286 5.211 1.00 17.37 109 GLY A N 1
ATOM 905 C CA . GLY A 1 112 ? 33.521 42.260 4.205 1.00 18.67 109 GLY A CA 1
ATOM 906 C C . GLY A 1 112 ? 32.062 41.844 4.149 1.00 16.87 109 GLY A C 1
ATOM 907 O O . GLY A 1 112 ? 31.656 41.166 3.221 1.00 20.78 109 GLY A O 1
ATOM 908 N N . ASP A 1 113 ? 31.244 42.246 5.132 1.00 14.95 110 ASP A N 1
ATOM 909 C CA . ASP A 1 113 ? 29.835 41.839 5.238 1.00 13.98 110 ASP A CA 1
ATOM 910 C C . ASP A 1 113 ? 28.853 42.962 4.918 1.00 12.99 110 ASP A C 1
ATOM 911 O O . ASP A 1 113 ? 27.654 42.726 4.807 1.00 13.98 110 ASP A O 1
ATOM 916 N N . LEU A 1 114 ? 29.353 44.183 4.773 1.00 13.59 111 LEU A N 1
ATOM 917 C CA . LEU A 1 114 ? 28.474 45.311 4.485 1.00 12.77 111 LEU A CA 1
ATOM 918 C C . LEU A 1 114 ? 27.9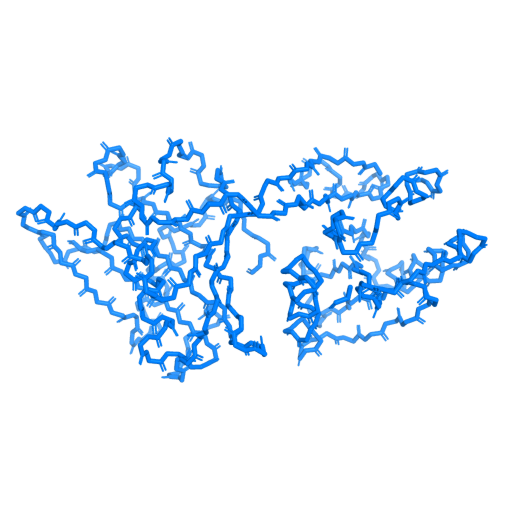32 45.203 3.048 1.00 13.14 111 LEU A C 1
ATOM 919 O O . LEU A 1 114 ? 28.670 44.883 2.103 1.00 16.20 111 LEU A O 1
ATOM 924 N N . LEU A 1 115 ? 26.636 45.472 2.902 1.00 13.60 112 LEU A N 1
ATOM 925 C CA . LEU A 1 115 ? 25.932 45.503 1.613 1.00 15.67 112 LEU A CA 1
ATOM 926 C C . LEU A 1 115 ? 25.343 46.896 1.456 1.00 16.91 112 LEU A C 1
ATOM 927 O O . LEU A 1 115 ? 24.616 47.363 2.339 1.00 17.93 112 LEU A O 1
ATOM 932 N N . VAL A 1 116 ? 25.759 47.622 0.414 1.00 14.93 113 VAL A N 1
ATOM 933 C CA . VAL A 1 116 ? 25.139 48.889 0.078 1.00 14.33 113 VAL A CA 1
ATOM 934 C C . VAL A 1 116 ? 24.088 48.592 -0.989 1.00 14.53 113 VAL A C 1
ATOM 935 O O . VAL A 1 116 ? 24.451 48.145 -2.082 1.00 17.13 113 VAL A O 1
ATOM 939 N N . PRO A 1 117 ? 22.801 48.867 -0.711 1.00 12.47 114 PRO A N 1
ATOM 940 C CA . PRO A 1 117 ? 21.769 48.604 -1.691 1.00 13.81 114 PRO A CA 1
ATOM 941 C C . PRO A 1 117 ? 21.909 49.428 -2.958 1.00 13.89 114 PRO A C 1
ATOM 942 O O . PRO A 1 117 ? 22.574 50.461 -2.967 1.00 12.19 114 PRO A O 1
ATOM 946 N N . GLU A 1 118 ? 21.254 48.998 -4.014 1.00 13.82 115 GLU A N 1
ATOM 947 C CA . GLU A 1 118 ? 21.161 49.813 -5.216 1.00 13.34 115 GLU A CA 1
ATOM 948 C C . GLU A 1 118 ? 20.391 51.087 -4.912 1.00 12.33 115 GLU A C 1
ATOM 949 O O . GLU A 1 118 ? 19.397 51.069 -4.186 1.00 15.86 115 GLU A O 1
ATOM 955 N N . PHE A 1 119 ? 20.839 52.191 -5.502 1.00 10.95 116 PHE A N 1
ATOM 956 C CA . PHE A 1 119 ? 20.178 53.478 -5.325 1.00 11.99 116 PHE A CA 1
ATOM 957 C C . PHE A 1 119 ? 19.070 53.636 -6.380 1.00 12.78 116 PHE A C 1
ATOM 958 O O . PHE A 1 119 ? 19.332 53.389 -7.570 1.00 16.59 116 PHE A O 1
ATOM 966 N N . PRO A 1 120 ? 17.843 54.052 -5.974 1.00 13.65 117 PRO A N 1
ATOM 967 C CA . PRO A 1 120 ? 16.797 54.311 -6.945 1.00 17.39 117 PRO A CA 1
ATOM 968 C C . PRO A 1 120 ? 17.134 55.479 -7.870 1.00 14.50 117 PRO A C 1
ATOM 969 O O . PRO A 1 120 ? 18.041 56.258 -7.607 1.00 13.70 117 PRO A O 1
ATOM 973 N N . ALA A 1 121 ? 16.369 55.611 -8.941 1.00 17.80 118 ALA A N 1
ATOM 974 C CA . ALA A 1 121 ? 16.544 56.721 -9.878 1.00 16.88 118 ALA A CA 1
ATOM 975 C C . ALA A 1 121 ? 16.432 58.065 -9.139 1.00 15.37 118 ALA A C 1
ATOM 976 O O . ALA A 1 121 ? 15.566 58.246 -8.283 1.00 18.40 118 ALA A O 1
ATOM 978 N N . GLY A 1 122 ? 17.333 58.982 -9.467 1.00 14.72 119 GLY A N 1
ATOM 979 C CA . GLY A 1 122 ? 17.328 60.322 -8.869 1.00 13.91 119 GLY A CA 1
ATOM 980 C C . GLY A 1 122 ? 18.067 60.443 -7.559 1.00 11.17 119 GLY A C 1
ATOM 981 O O . GLY A 1 122 ? 18.222 61.559 -7.060 1.00 12.57 119 GLY A O 1
ATOM 982 N N . VAL A 1 123 ? 18.502 59.315 -6.993 1.00 10.92 120 VAL A N 1
ATOM 983 C CA . VAL A 1 123 ? 19.061 59.305 -5.648 1.00 9.23 120 VAL A CA 1
ATOM 984 C C . VAL A 1 123 ? 20.590 59.203 -5.742 1.00 8.60 120 VAL A C 1
ATOM 985 O O . VAL A 1 123 ? 21.130 58.355 -6.457 1.00 9.82 120 VAL A O 1
ATOM 989 N N . THR A 1 124 ? 21.283 60.089 -5.026 1.00 8.90 121 THR A N 1
ATOM 990 C CA . THR A 1 124 ? 22.732 60.122 -5.022 1.00 8.40 121 THR A CA 1
ATOM 991 C C . THR A 1 124 ? 23.199 60.249 -3.562 1.00 7.98 121 THR A C 1
ATOM 992 O O . THR A 1 124 ? 22.399 60.508 -2.663 1.00 8.25 121 THR A O 1
ATOM 996 N N . ALA A 1 125 ? 24.485 60.132 -3.341 1.00 8.07 122 ALA A N 1
ATOM 997 C CA . ALA A 1 125 ? 25.069 60.279 -2.018 1.00 7.58 122 ALA A CA 1
ATOM 998 C C . ALA A 1 125 ? 26.323 61.118 -2.075 1.00 7.49 122 ALA A C 1
ATOM 999 O O . ALA A 1 125 ? 27.049 61.067 -3.066 1.00 8.95 122 ALA A O 1
ATOM 1001 N N . ALA A 1 126 ? 26.582 61.844 -0.999 1.00 7.96 123 ALA A N 1
ATOM 1002 C CA . ALA A 1 126 ? 27.800 62.595 -0.865 1.00 8.71 123 ALA A CA 1
ATOM 1003 C C . ALA A 1 126 ? 28.191 62.674 0.607 1.00 8.27 123 ALA A C 1
ATOM 1004 O O . ALA A 1 126 ? 27.369 62.969 1.464 1.00 10.15 123 ALA A O 1
ATOM 1006 N N . VAL A 1 127 ? 29.472 62.526 0.910 1.00 7.63 124 VAL A N 1
ATOM 1007 C CA A VAL A 1 127 ? 30.003 62.767 2.228 0.60 7.62 124 VAL A CA 1
ATOM 1008 C CA B VAL A 1 127 ? 29.970 62.748 2.249 0.40 7.78 124 VAL A CA 1
ATOM 1009 C C . VAL A 1 127 ? 29.842 64.259 2.563 1.00 7.85 124 VAL A C 1
ATOM 1010 O O . VAL A 1 127 ? 30.046 65.133 1.717 1.00 9.77 124 VAL A O 1
ATOM 1017 N N . VAL A 1 128 ? 29.500 64.568 3.805 1.00 6.99 125 VAL A N 1
ATOM 1018 C CA . VAL A 1 128 ? 29.430 65.947 4.285 1.00 6.41 125 VAL A CA 1
ATOM 1019 C C . VAL A 1 128 ? 30.822 66.570 4.252 1.00 6.65 125 VAL A C 1
ATOM 1020 O O . VAL A 1 128 ? 31.777 65.984 4.758 1.00 8.12 125 VAL A O 1
ATOM 1024 N N . ALA A 1 129 ? 30.938 67.736 3.610 1.00 7.79 126 ALA A N 1
ATOM 1025 C CA . ALA A 1 129 ? 32.209 68.399 3.362 1.00 7.95 126 ALA A CA 1
ATOM 1026 C C . ALA A 1 129 ? 32.163 69.889 3.682 1.00 8.26 126 ALA A C 1
ATOM 1027 O O . ALA A 1 129 ? 33.044 70.639 3.235 1.00 9.79 126 ALA A O 1
ATOM 1029 N N . SER A 1 130 ? 31.236 70.309 4.511 1.00 8.37 127 SER A N 1
ATOM 1030 C CA . SER A 1 130 ? 31.148 71.678 4.938 1.00 9.61 127 SER A CA 1
ATOM 1031 C C . SER A 1 130 ? 30.268 71.804 6.176 1.00 9.55 127 SER A C 1
ATOM 1032 O O . SER A 1 130 ? 29.457 70.929 6.476 1.00 8.85 127 SER A O 1
ATOM 1035 N N . ALA A 1 131 ? 30.413 72.921 6.861 1.00 10.09 128 ALA A N 1
ATOM 1036 C CA . ALA A 1 131 ? 29.564 73.298 7.968 1.00 10.64 128 ALA A CA 1
ATOM 1037 C C . ALA A 1 131 ? 28.104 73.328 7.530 1.00 9.44 128 ALA A C 1
ATOM 1038 O O . ALA A 1 131 ? 27.227 72.850 8.229 1.00 10.84 128 ALA A O 1
ATOM 1040 N N . GLU A 1 132 ? 27.814 73.899 6.359 1.00 11.97 129 GLU A N 1
ATOM 1041 C CA A GLU A 1 132 ? 26.426 74.002 5.945 0.60 12.39 129 GLU A CA 1
ATOM 1042 C CA B GLU A 1 132 ? 26.459 73.998 5.776 0.40 14.09 129 GLU A CA 1
ATOM 1043 C C . GLU A 1 132 ? 25.843 72.622 5.638 1.00 10.40 129 GLU A C 1
ATOM 1044 O O . GLU A 1 132 ? 24.673 72.371 5.937 1.00 10.85 129 GLU A O 1
ATOM 1055 N N . GLU A 1 133 ? 26.632 71.696 5.084 1.00 9.95 130 GLU A N 1
ATOM 1056 C CA . GLU A 1 133 ? 26.132 70.329 4.871 1.00 9.44 130 GLU A CA 1
ATOM 1057 C C . GLU A 1 133 ? 25.919 69.626 6.203 1.00 7.99 130 GLU A C 1
ATOM 1058 O O . GLU A 1 133 ? 24.968 68.877 6.345 1.00 7.99 130 GLU A O 1
ATOM 1064 N N . GLN A 1 134 ? 26.799 69.887 7.197 1.00 7.61 131 GLN A N 1
ATOM 1065 C CA . GLN A 1 134 ? 26.602 69.297 8.518 1.00 8.02 131 GLN A CA 1
ATOM 1066 C C . GLN A 1 134 ? 25.333 69.853 9.160 1.00 7.94 131 GLN A C 1
ATOM 1067 O O . GLN A 1 134 ? 24.625 69.151 9.832 1.00 8.71 131 GLN A O 1
ATOM 1073 N N . GLU A 1 135 ? 25.061 71.132 8.955 1.00 8.83 132 GLU A N 1
ATOM 1074 C CA . GLU A 1 135 ? 23.843 71.753 9.446 1.00 9.69 132 GLU A CA 1
ATOM 1075 C C . GLU A 1 135 ? 22.627 71.133 8.839 1.00 9.00 132 GLU A C 1
ATOM 1076 O O . GLU A 1 135 ? 21.636 70.846 9.533 1.00 9.79 132 GLU A O 1
ATOM 1082 N N . ALA A 1 136 ? 22.691 70.815 7.546 1.00 9.06 133 ALA A N 1
ATOM 1083 C CA . ALA A 1 136 ? 21.598 70.110 6.895 1.00 8.66 133 ALA A CA 1
ATOM 1084 C C . ALA A 1 136 ? 21.426 68.728 7.485 1.00 7.59 133 ALA A C 1
ATOM 1085 O O . ALA A 1 136 ? 20.294 68.302 7.747 1.00 9.60 133 ALA A O 1
ATOM 1087 N N . ALA A 1 137 ? 22.516 68.005 7.688 1.00 7.90 134 A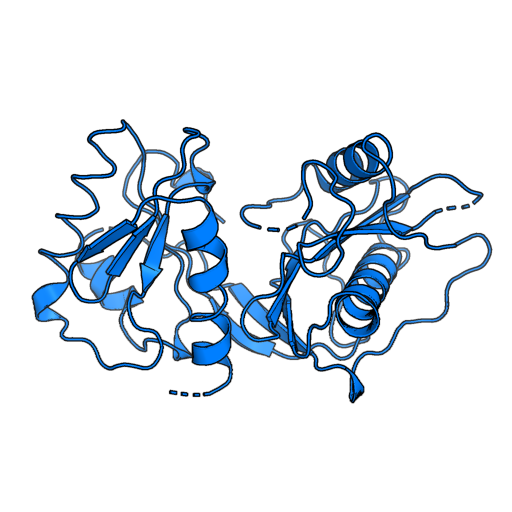LA A N 1
ATOM 1088 C CA . ALA A 1 137 ? 22.469 66.667 8.311 1.00 8.21 134 ALA A CA 1
ATOM 1089 C C . ALA A 1 137 ? 21.799 66.721 9.675 1.00 8.89 134 ALA A C 1
ATOM 1090 O O . ALA A 1 137 ? 20.898 65.945 9.980 1.00 9.41 134 ALA A O 1
ATOM 1092 N N . ASN A 1 138 ? 22.204 67.674 10.502 1.00 8.19 135 ASN A N 1
ATOM 1093 C CA . ASN A 1 138 ? 21.643 67.785 11.855 1.00 9.40 135 ASN A CA 1
ATOM 1094 C C . ASN A 1 138 ? 20.154 68.130 11.804 1.00 8.79 135 ASN A C 1
ATOM 1095 O O . ASN A 1 138 ? 19.382 67.610 12.604 1.00 11.87 135 ASN A O 1
ATOM 1100 N N . ALA A 1 139 ? 19.754 68.984 10.869 1.00 8.32 136 ALA A N 1
ATOM 1101 C CA . ALA A 1 139 ? 18.365 69.355 10.708 1.00 8.86 136 ALA A CA 1
ATOM 1102 C C . ALA A 1 139 ? 17.532 68.163 10.264 1.00 9.56 136 ALA A C 1
ATOM 1103 O O . ALA A 1 139 ? 16.393 67.995 10.743 1.00 11.98 136 ALA A O 1
ATOM 1105 N N . ILE A 1 140 ? 18.032 67.339 9.338 1.00 9.08 137 ILE A N 1
ATOM 1106 C CA . ILE A 1 140 ? 17.266 66.186 8.856 1.00 9.71 137 ILE A CA 1
ATOM 1107 C C . ILE A 1 140 ? 17.069 65.175 9.965 1.00 11.62 137 ILE A C 1
ATOM 1108 O O . ILE A 1 140 ? 15.966 64.665 10.131 1.00 16.98 137 ILE A O 1
ATOM 1113 N N . ALA A 1 141 ? 18.123 64.898 10.734 1.00 12.69 138 ALA A N 1
ATOM 1114 C CA . ALA A 1 141 ? 18.090 63.939 11.856 1.00 15.87 138 ALA A CA 1
ATOM 1115 C C . ALA A 1 141 ? 17.450 64.510 13.126 1.00 15.93 138 ALA A C 1
ATOM 1116 O O . ALA A 1 141 ? 17.180 63.764 14.025 1.00 27.43 138 ALA A O 1
ATOM 1118 N N . GLY A 1 142 ? 17.185 65.805 13.194 1.00 18.23 139 GLY A N 1
ATOM 1119 C CA . GLY A 1 142 ? 17.029 66.542 14.441 1.00 23.56 139 GLY A CA 1
ATOM 1120 C C . GLY A 1 142 ? 16.003 66.175 15.463 1.00 23.01 139 GLY A C 1
ATOM 1121 O O . GLY A 1 142 ? 16.189 66.464 16.645 1.00 21.95 139 GLY A O 1
ATOM 1122 N N . ASP A 1 143 ? 14.869 65.662 15.016 1.00 24.72 140 ASP A N 1
ATOM 1123 C CA . ASP A 1 143 ? 13.777 65.303 15.927 1.00 29.28 140 ASP A CA 1
ATOM 1124 C C . ASP A 1 143 ? 13.922 63.862 16.450 1.00 29.96 140 ASP A C 1
ATOM 1125 O O . ASP A 1 143 ? 13.226 63.464 17.383 1.00 41.20 140 ASP A O 1
ATOM 1130 N N . ALA A 1 144 ? 14.894 63.121 15.910 1.00 25.13 141 ALA A N 1
ATOM 1131 C CA . ALA A 1 144 ? 15.185 61.765 16.351 1.00 25.58 141 ALA A CA 1
ATOM 1132 C C . ALA A 1 144 ? 15.941 61.776 17.706 1.00 24.63 141 ALA A C 1
ATOM 1133 O O . ALA A 1 144 ? 16.718 62.676 18.000 1.00 25.94 141 ALA A O 1
ATOM 1135 N N . TYR A 1 145 ? 15.744 60.733 18.486 1.00 22.76 142 TYR A N 1
ATOM 1136 C CA . TYR A 1 145 ? 16.467 60.532 19.742 1.00 22.66 142 TYR A CA 1
ATOM 1137 C C . TYR A 1 145 ? 17.933 60.227 19.438 1.00 22.56 142 TYR A C 1
ATOM 1138 O O . TYR A 1 145 ? 18.233 59.246 18.761 1.00 27.78 142 TYR A O 1
ATOM 1147 N N A GLU A 1 146 ? 18.827 61.062 19.949 0.60 16.79 143 GLU A N 1
ATOM 1148 C CA A GLU A 1 146 ? 20.233 60.949 19.662 0.60 17.78 143 GLU A CA 1
ATOM 1149 C C A GLU A 1 146 ? 21.078 61.429 20.799 0.60 18.91 143 GLU A C 1
ATOM 1150 O O A GLU A 1 146 ? 21.039 62.583 21.105 0.60 16.68 143 GLU A O 1
ATOM 1156 N N A THR A 1 147 ? 21.838 60.534 21.418 0.60 21.50 144 THR A N 1
ATOM 1157 C CA A THR A 1 147 ? 22.642 60.907 22.586 0.60 18.03 144 THR A CA 1
ATOM 1158 C C A THR A 1 147 ? 24.143 60.698 22.393 0.60 20.53 144 THR A C 1
ATOM 1159 O O A THR A 1 147 ? 24.933 61.058 23.264 0.60 21.41 144 THR A O 1
ATOM 1163 N N A ASP A 1 148 ? 24.540 60.192 21.229 0.60 19.93 145 ASP A N 1
ATOM 1164 C CA A ASP A 1 148 ? 25.958 59.936 20.941 0.60 19.19 145 ASP A CA 1
ATOM 1165 C C A ASP A 1 148 ? 26.470 60.921 19.899 0.60 25.86 145 ASP A C 1
ATOM 1166 O O A ASP A 1 148 ? 25.762 61.870 19.525 0.60 22.17 145 ASP A O 1
ATOM 1171 N N . ALA A 1 151 ? 29.380 63.829 14.652 0.60 23.25 148 ALA A N 1
ATOM 1172 C CA . ALA A 1 151 ? 30.014 64.498 13.510 0.60 19.18 148 ALA A CA 1
ATOM 1173 C C . ALA A 1 151 ? 30.004 66.019 13.603 0.60 21.99 148 ALA A C 1
ATOM 1174 O O . ALA A 1 151 ? 30.407 66.705 12.669 0.60 24.72 148 ALA A O 1
ATOM 1176 N N . SER A 1 152 ? 29.553 66.553 14.723 1.00 28.88 149 SER A N 1
ATOM 1177 C CA . SER A 1 152 ? 29.111 67.920 14.816 1.00 30.87 149 SER A CA 1
ATOM 1178 C C . SER A 1 152 ? 29.944 68.653 15.848 1.00 32.42 149 SER A C 1
ATOM 1179 O O . SER A 1 152 ? 30.054 68.148 16.987 1.00 36.77 149 SER A O 1
ATOM 1182 N N . PRO A 1 153 ? 30.535 69.827 15.488 1.00 30.26 150 PRO A N 1
ATOM 1183 C CA . PRO A 1 153 ? 30.595 70.590 14.216 1.00 24.84 150 PRO A CA 1
ATOM 1184 C C . PRO A 1 153 ? 31.462 69.930 13.148 1.00 18.95 150 PRO A C 1
ATOM 1185 O O . PRO A 1 153 ? 32.384 69.156 13.470 1.00 19.42 150 PRO A O 1
ATOM 1189 N N . PHE A 1 154 ? 31.252 70.325 11.902 1.00 15.87 151 PHE A N 1
ATOM 1190 C CA . PHE A 1 154 ? 32.013 69.784 10.796 1.00 13.20 151 PHE A CA 1
ATOM 1191 C C . PHE A 1 154 ? 33.498 69.904 11.024 1.00 13.63 151 PHE A C 1
ATOM 1192 O O . PHE A 1 154 ? 33.977 70.977 11.355 1.00 15.77 151 PHE A O 1
ATOM 1200 N N . GLN A 1 155 ? 34.217 68.828 10.775 1.00 12.43 152 GLN A N 1
ATOM 1201 C CA . GLN A 1 155 ? 35.650 68.829 10.739 1.00 13.00 152 GLN A CA 1
ATOM 1202 C C . GLN A 1 155 ? 36.025 67.861 9.615 1.00 12.08 152 GLN A C 1
ATOM 1203 O O . GLN A 1 155 ? 35.266 66.896 9.312 1.00 12.26 152 GLN A O 1
ATOM 1209 N N . PRO A 1 156 ? 37.205 68.063 9.022 1.00 14.11 153 PRO A N 1
ATOM 1210 C CA . PRO A 1 156 ? 37.485 67.417 7.748 1.00 15.41 153 PRO A CA 1
ATOM 1211 C C . PRO A 1 156 ? 38.099 66.012 7.782 1.00 15.11 153 PRO A C 1
ATOM 1212 O O . PRO A 1 156 ? 38.246 65.389 6.724 1.00 17.59 153 PRO A O 1
ATOM 1216 N N . GLU A 1 157 ? 38.462 65.511 8.955 1.00 13.61 154 GLU A N 1
ATOM 1217 C CA A GLU A 1 157 ? 39.193 64.239 9.049 0.60 13.70 154 GLU A CA 1
ATOM 1218 C CA B GLU A 1 157 ? 39.193 64.247 9.063 0.40 13.72 154 GLU A CA 1
ATOM 1219 C C . GLU A 1 157 ? 38.248 63.068 9.312 1.00 12.36 154 GLU A C 1
ATOM 1220 O O . GLU A 1 157 ? 37.670 62.964 10.402 1.00 13.08 154 GLU A O 1
ATOM 1231 N N . PRO A 1 158 ? 38.139 62.139 8.341 1.00 12.82 155 PRO A N 1
ATOM 1232 C CA . PRO A 1 158 ? 37.158 61.083 8.531 1.00 12.46 155 PRO A CA 1
ATOM 1233 C C . PRO A 1 158 ? 37.418 60.132 9.690 1.00 12.54 155 PRO A C 1
ATOM 1234 O O . PRO A 1 158 ? 36.487 59.577 10.274 1.00 12.00 155 PRO A O 1
ATOM 1238 N N . ALA A 1 159 ? 38.676 59.957 10.066 1.00 12.57 156 ALA A N 1
ATOM 1239 C CA . ALA A 1 159 ? 38.993 59.150 11.243 1.00 12.25 156 ALA A CA 1
ATOM 1240 C C . ALA A 1 159 ? 38.401 59.761 12.522 1.00 11.87 156 ALA A C 1
ATOM 1241 O O . ALA A 1 159 ? 38.269 59.054 13.513 1.00 13.70 156 ALA A O 1
ATOM 1243 N N . ASP A 1 160 ? 38.103 61.055 12.513 1.00 11.57 157 ASP A N 1
ATOM 1244 C CA . ASP A 1 160 ? 37.537 61.770 13.660 1.00 12.15 157 ASP A CA 1
ATOM 1245 C C . ASP A 1 160 ? 36.019 61.927 13.587 1.00 11.46 157 ASP A C 1
ATOM 1246 O O . ASP A 1 160 ? 35.414 62.643 14.390 1.00 12.71 157 ASP A O 1
ATOM 1251 N N . GLY A 1 161 ? 35.422 61.201 12.651 1.00 10.59 158 GLY A N 1
ATOM 1252 C CA . GLY A 1 161 ? 33.986 61.179 12.487 1.00 10.49 158 GLY A CA 1
ATOM 1253 C C . GLY A 1 161 ? 33.588 61.804 11.166 1.00 9.37 158 GLY A C 1
ATOM 1254 O O . GLY A 1 161 ? 34.362 62.511 10.518 1.00 11.88 158 GLY A O 1
ATOM 1255 N N . GLY A 1 162 ? 32.339 61.648 10.802 1.00 8.06 159 GLY A N 1
ATOM 1256 C CA . GLY A 1 162 ? 31.815 62.263 9.622 1.00 8.39 159 GLY A CA 1
ATOM 1257 C C . GLY A 1 162 ? 30.338 61.993 9.448 1.00 6.80 159 GLY A C 1
ATOM 1258 O O . GLY A 1 162 ? 29.711 61.366 10.276 1.00 8.27 159 GLY A O 1
ATOM 1259 N N . ALA A 1 163 ? 29.804 62.475 8.341 1.00 7.12 160 ALA A N 1
ATOM 1260 C CA . ALA A 1 163 ? 28.410 62.275 8.031 1.00 6.59 160 ALA A CA 1
ATOM 1261 C C . ALA A 1 163 ? 28.228 62.208 6.528 1.00 6.29 160 ALA A C 1
ATOM 1262 O O . ALA A 1 163 ? 29.113 62.601 5.782 1.00 7.29 160 ALA A O 1
ATOM 1264 N N . VAL A 1 164 ? 27.039 61.778 6.115 1.00 6.51 161 VAL A N 1
ATOM 1265 C CA . VAL A 1 164 ? 26.681 61.679 4.698 1.00 6.40 161 VAL A CA 1
ATOM 1266 C C . VAL A 1 164 ? 25.287 62.276 4.489 1.00 6.01 161 VAL A C 1
ATOM 1267 O O . VAL A 1 164 ? 24.472 62.276 5.403 1.00 7.44 161 VAL A O 1
ATOM 1271 N N . LEU A 1 165 ? 25.061 62.749 3.281 1.00 6.00 162 LEU A N 1
ATOM 1272 C CA . LEU A 1 165 ? 23.736 63.132 2.831 1.00 6.73 162 LEU A CA 1
ATOM 1273 C C . LEU A 1 165 ? 23.362 62.296 1.630 1.00 6.40 162 LEU A C 1
ATOM 1274 O O . LEU A 1 165 ? 24.136 62.147 0.672 1.00 7.46 162 LEU A O 1
ATOM 1279 N N . ILE A 1 166 ? 22.138 61.793 1.674 1.00 6.56 163 ILE A N 1
ATOM 1280 C CA . ILE A 1 166 ? 21.482 61.152 0.542 1.00 6.80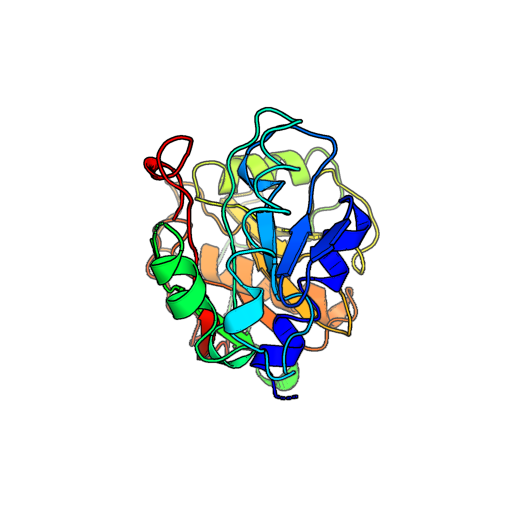 163 ILE A CA 1
ATOM 1281 C C . ILE A 1 166 ? 20.591 62.220 -0.082 1.00 7.19 163 ILE A C 1
ATOM 1282 O O . ILE A 1 1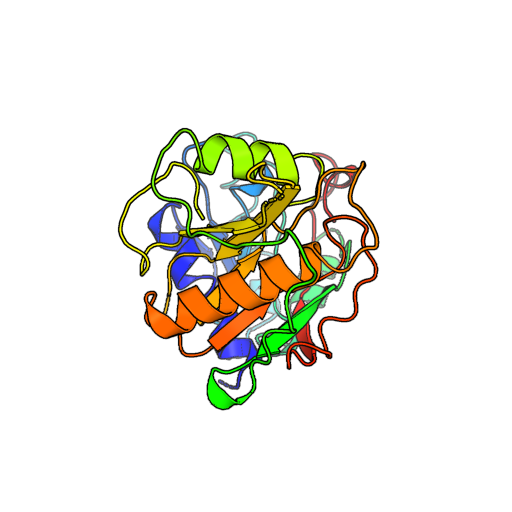66 ? 19.813 62.878 0.640 1.00 8.86 163 ILE A O 1
ATOM 1287 N N . ARG A 1 167 ? 20.716 62.423 -1.390 1.00 7.76 164 ARG A N 1
ATOM 1288 C CA A ARG A 1 167 ? 19.990 63.463 -2.091 0.70 8.32 164 ARG A CA 1
ATOM 1289 C CA B ARG A 1 167 ? 20.022 63.493 -2.104 0.30 8.11 164 ARG A CA 1
ATOM 1290 C C . ARG A 1 167 ? 19.042 62.864 -3.095 1.00 7.86 164 ARG A C 1
ATOM 1291 O O . ARG A 1 167 ? 19.343 61.852 -3.722 1.00 9.73 164 ARG A O 1
ATOM 1319 N N . ASP A 1 169 ? 17.192 64.180 -6.470 1.00 10.93 166 ASP A N 1
ATOM 1320 C CA . ASP A 1 169 ? 17.245 65.265 -7.432 1.00 11.59 166 ASP A CA 1
ATOM 1321 C C . ASP A 1 169 ? 18.048 66.445 -6.848 1.00 11.41 166 ASP A C 1
ATOM 1322 O O . ASP A 1 169 ? 17.699 67.613 -7.040 1.00 12.76 166 ASP A O 1
ATOM 1327 N N . GLY A 1 170 ? 19.177 66.120 -6.202 1.00 11.80 167 GLY A N 1
ATOM 1328 C CA . GLY A 1 170 ? 20.102 67.146 -5.733 1.00 11.87 167 GLY A CA 1
ATOM 1329 C C . GLY A 1 170 ? 19.800 67.802 -4.384 1.00 12.29 167 GLY A C 1
ATOM 1330 O O . GLY A 1 170 ? 20.554 68.626 -3.892 1.00 16.74 167 GLY A O 1
ATOM 1331 N N . VAL A 1 171 ? 18.705 67.408 -3.763 1.00 9.42 168 VAL A N 1
ATOM 1332 C CA . VAL A 1 171 ? 18.259 67.988 -2.504 1.00 9.13 168 VAL A CA 1
ATOM 1333 C C . VAL A 1 171 ? 18.491 66.938 -1.397 1.00 8.94 168 VAL A C 1
ATOM 1334 O O . VAL A 1 171 ? 17.994 65.808 -1.504 1.00 8.81 168 VAL A O 1
ATOM 1338 N N . PRO A 1 172 ? 19.134 67.337 -0.297 1.00 8.46 169 PRO A N 1
ATOM 1339 C CA . PRO A 1 172 ? 19.321 66.369 0.799 1.00 8.94 169 PRO A CA 1
ATOM 1340 C C . PRO A 1 172 ? 18.037 65.967 1.444 1.00 9.02 169 PRO A C 1
ATOM 1341 O O . PRO A 1 172 ? 17.245 66.824 1.839 1.00 11.10 169 PRO A O 1
ATOM 1345 N N . VAL A 1 173 ? 17.823 64.668 1.551 1.00 8.05 170 VAL A N 1
ATOM 1346 C CA . VAL A 1 173 ? 16.602 64.100 2.114 1.00 9.54 170 VAL A CA 1
ATOM 1347 C C . VAL A 1 173 ? 16.811 63.059 3.220 1.00 8.04 170 VAL A C 1
ATOM 1348 O O . VAL A 1 173 ? 15.857 62.700 3.901 1.00 9.53 170 VAL A O 1
ATOM 1352 N N . ALA A 1 174 ? 18.048 62.582 3.368 1.00 7.28 171 ALA A N 1
ATOM 1353 C CA . ALA A 1 174 ? 18.341 61.581 4.411 1.00 6.79 171 ALA A CA 1
ATOM 1354 C C . ALA A 1 174 ? 19.796 61.720 4.790 1.00 6.36 171 ALA A C 1
ATOM 1355 O O . ALA A 1 174 ? 20.601 62.283 4.044 1.00 6.94 171 ALA A O 1
ATOM 1357 N N . THR A 1 175 ? 20.119 61.206 5.974 1.00 6.42 172 THR A N 1
ATOM 1358 C CA . THR A 1 175 ? 21.449 61.382 6.507 1.00 6.53 172 THR A CA 1
ATOM 1359 C C . THR A 1 175 ? 21.804 60.253 7.481 1.00 5.71 172 THR A C 1
ATOM 1360 O O . THR A 1 175 ? 20.921 59.572 7.999 1.00 6.81 172 THR A O 1
ATOM 1364 N N . ALA A 1 176 ? 23.089 60.081 7.727 1.00 6.44 173 ALA A N 1
ATOM 1365 C CA . ALA A 1 176 ? 23.647 59.213 8.773 1.00 6.03 173 ALA A CA 1
ATOM 1366 C C . ALA A 1 176 ? 25.071 59.692 9.054 1.00 6.37 173 ALA A C 1
ATOM 1367 O O . ALA A 1 176 ? 25.659 60.366 8.236 1.00 7.59 173 ALA A O 1
ATOM 1369 N N . ALA A 1 177 ? 25.568 59.350 10.224 1.00 7.16 174 ALA A N 1
ATOM 1370 C CA . ALA A 1 177 ? 26.884 59.820 10.663 1.00 7.09 174 ALA A CA 1
ATOM 1371 C C . ALA A 1 177 ? 27.643 58.678 11.304 1.00 7.74 174 ALA A C 1
ATOM 1372 O O . ALA A 1 177 ? 27.034 57.665 11.733 1.00 8.87 174 ALA A O 1
ATOM 1374 N N . TRP A 1 178 ? 28.961 58.842 11.393 1.00 7.96 175 TRP A N 1
ATOM 1375 C CA . TRP A 1 178 ? 29.790 57.907 12.134 1.00 8.31 175 TRP A CA 1
ATOM 1376 C C . TRP A 1 178 ? 30.641 58.684 13.135 1.00 7.56 175 TRP A C 1
ATOM 1377 O O . TRP A 1 178 ? 31.074 59.802 12.884 1.00 8.82 175 TRP A O 1
ATOM 1388 N N . THR A 1 179 ? 30.887 58.070 14.281 1.00 9.20 176 THR A N 1
ATOM 1389 C CA . THR A 1 179 ? 31.701 58.652 15.293 1.00 9.38 176 THR A CA 1
ATOM 1390 C C . THR A 1 179 ? 33.191 58.486 15.016 1.00 10.53 176 THR A C 1
ATOM 1391 O O . THR A 1 179 ? 33.594 57.629 14.244 1.00 10.25 176 THR A O 1
ATOM 1395 N N . ALA A 1 180 ? 33.998 59.318 15.672 1.00 10.36 177 ALA A N 1
ATOM 1396 C CA . ALA A 1 180 ? 35.430 59.162 15.643 1.00 10.28 177 ALA A CA 1
ATOM 1397 C C . ALA A 1 180 ? 35.795 57.718 15.975 1.00 11.63 177 ALA A C 1
ATOM 1398 O O . ALA A 1 180 ? 35.297 57.121 16.942 1.00 14.68 177 ALA A O 1
ATOM 1400 N N . ILE A 1 181 ? 36.754 57.166 15.239 1.00 10.47 178 ILE A N 1
ATOM 1401 C CA . ILE A 1 181 ? 37.172 55.789 15.423 1.00 11.49 178 ILE A CA 1
ATOM 1402 C C . ILE A 1 181 ? 37.957 55.689 16.735 1.00 11.94 178 ILE A C 1
ATOM 1403 O O . ILE A 1 181 ? 38.737 56.585 17.070 1.00 13.92 178 ILE A O 1
ATOM 1408 N N . ALA A 1 182 ? 37.766 54.583 17.437 1.00 11.08 179 ALA A N 1
ATOM 1409 C CA . ALA A 1 182 ? 38.537 54.217 18.622 1.00 12.22 179 ALA A CA 1
ATOM 1410 C C . ALA A 1 182 ? 38.801 52.716 18.522 1.00 11.70 179 ALA A C 1
ATOM 1411 O O . ALA A 1 182 ? 37.882 51.942 18.430 1.00 10.76 179 ALA A O 1
ATOM 1413 N N . ASP A 1 183 ? 40.070 52.293 18.532 1.00 14.18 180 ASP A N 1
ATOM 1414 C CA . ASP A 1 183 ? 40.393 50.861 18.397 1.00 15.24 180 ASP A CA 1
ATOM 1415 C C . ASP A 1 183 ? 39.696 50.213 17.196 1.00 13.66 180 ASP A C 1
ATOM 1416 O O . ASP A 1 183 ? 39.205 49.084 17.273 1.00 14.58 180 ASP A O 1
ATOM 1421 N N . GLY A 1 184 ? 39.635 50.944 16.092 1.00 11.91 181 GLY A N 1
ATOM 1422 C CA . GLY A 1 184 ? 39.001 50.426 14.877 1.00 12.49 181 GLY A CA 1
ATOM 1423 C C . GLY A 1 184 ? 37.474 50.421 14.885 1.00 11.69 181 GLY A C 1
ATOM 1424 O O . GLY A 1 184 ? 36.855 50.000 13.907 1.00 12.88 181 GLY A O 1
ATOM 1425 N N . VAL A 1 185 ? 36.863 50.873 15.968 1.00 9.57 182 VAL A N 1
ATOM 1426 C CA . VAL A 1 185 ? 35.433 50.822 16.139 1.00 9.05 182 VAL A CA 1
ATOM 1427 C C . VAL A 1 185 ? 34.841 52.206 15.916 1.00 9.72 182 VAL A C 1
ATOM 1428 O O . VAL A 1 185 ? 35.374 53.210 16.373 1.00 9.69 182 VAL A O 1
ATOM 1432 N N . THR A 1 186 ? 33.717 52.222 15.192 1.00 8.77 183 THR A N 1
ATOM 1433 C CA . THR A 1 186 ? 32.876 53.400 15.038 1.00 8.43 183 THR A CA 1
ATOM 1434 C C . THR A 1 186 ? 31.430 53.038 15.360 1.00 8.05 183 THR A C 1
ATOM 1435 O O . THR A 1 186 ? 31.029 51.911 15.166 1.00 8.78 183 THR A O 1
ATOM 1439 N N . GLU A 1 187 ? 30.672 54.023 15.841 1.00 8.20 184 GLU A N 1
ATOM 1440 C CA . GLU A 1 187 ? 29.244 53.965 15.968 1.00 8.10 184 GLU A CA 1
ATOM 1441 C C . GLU A 1 187 ? 28.608 54.726 14.824 1.00 7.81 184 GLU A C 1
ATOM 1442 O O . GLU A 1 187 ? 28.972 55.885 14.603 1.00 8.99 184 GLU A O 1
ATOM 1448 N N . VAL A 1 188 ? 27.654 54.119 14.138 1.00 7.91 185 VAL A N 1
ATOM 1449 C CA . VAL A 1 188 ? 26.845 54.798 13.139 1.00 7.88 185 VAL A CA 1
ATOM 1450 C C . VAL A 1 188 ? 25.571 55.255 13.851 1.00 9.88 185 VAL A C 1
ATOM 1451 O O . VAL A 1 188 ? 24.917 54.465 14.554 1.00 10.58 185 VAL A O 1
ATOM 1455 N N . ALA A 1 189 ? 25.241 56.539 13.733 1.00 8.71 186 ALA A N 1
ATOM 1456 C CA . ALA A 1 189 ? 24.146 57.145 14.473 1.00 9.10 186 ALA A CA 1
ATOM 1457 C C . ALA A 1 189 ? 23.676 58.351 13.683 1.00 8.76 186 ALA A C 1
ATOM 1458 O O . ALA A 1 189 ? 24.075 58.583 12.555 1.00 9.67 186 ALA A O 1
ATOM 1460 N N . GLY A 1 190 ? 22.769 59.105 14.236 1.00 10.30 187 GLY A N 1
ATOM 1461 C CA . GLY A 1 190 ? 22.295 60.300 13.558 1.00 9.63 187 GLY A CA 1
ATOM 1462 C C . GLY A 1 190 ? 21.549 59.995 12.272 1.00 8.46 187 GLY A C 1
ATOM 1463 O O . GLY A 1 190 ? 21.552 60.807 11.355 1.00 9.98 187 GLY A O 1
ATOM 1464 N N . VAL A 1 191 ? 20.883 58.856 12.191 1.00 9.43 188 VAL A N 1
ATOM 1465 C CA . VAL A 1 191 ? 20.199 58.441 10.997 1.00 9.39 188 VAL A CA 1
ATOM 1466 C C . VAL A 1 191 ? 18.849 59.144 10.965 1.00 9.83 188 VAL A C 1
ATOM 1467 O O . VAL A 1 191 ? 18.110 59.154 11.954 1.00 12.87 188 VAL A O 1
ATOM 1471 N N . GLY A 1 192 ? 18.496 59.737 9.829 1.00 9.64 189 GLY A N 1
ATOM 1472 C CA . GLY A 1 192 ? 17.172 60.261 9.647 1.00 10.44 189 GLY A CA 1
ATOM 1473 C C . GLY A 1 192 ? 16.822 60.507 8.214 1.00 9.02 189 GLY A C 1
ATOM 1474 O O . GLY A 1 192 ? 17.666 60.535 7.343 1.00 9.09 189 GLY A O 1
ATOM 1475 N N . THR A 1 193 ? 15.530 60.702 7.983 1.00 10.07 190 THR A N 1
ATOM 1476 C CA A THR A 1 193 ? 15.003 61.099 6.699 0.60 10.08 190 THR A CA 1
ATOM 1477 C CA B THR A 1 193 ? 14.946 61.019 6.689 0.40 10.53 190 THR A CA 1
ATOM 1478 C C . THR A 1 193 ? 13.972 62.170 6.885 1.00 10.29 190 THR A C 1
ATOM 1479 O O . THR A 1 193 ? 13.271 62.199 7.912 1.00 13.81 190 THR A O 1
ATOM 1486 N N . LEU A 1 194 ? 13.864 63.054 5.917 1.00 10.15 191 LEU A N 1
ATOM 1487 C CA . LEU A 1 194 ? 12.748 64.002 5.956 1.00 11.01 191 LEU A CA 1
ATOM 1488 C C . LEU A 1 194 ? 11.416 63.243 5.970 1.00 10.91 191 LEU A C 1
ATOM 1489 O O . LEU A 1 194 ? 11.257 62.205 5.340 1.00 12.50 191 LEU A O 1
ATOM 1494 N N . HIS A 1 195 ? 10.443 63.762 6.689 1.00 13.33 192 HIS A N 1
ATOM 1495 C CA . HIS A 1 195 ? 9.136 63.140 6.799 1.00 14.32 192 HIS A CA 1
ATOM 1496 C C . HIS A 1 195 ? 8.500 62.898 5.445 1.00 15.05 192 HIS A C 1
ATOM 1497 O O . HIS A 1 195 ? 7.872 61.844 5.210 1.00 18.59 192 HIS A O 1
ATOM 1504 N N . SER A 1 196 ? 8.692 63.840 4.524 1.00 15.91 193 SER A N 1
ATOM 1505 C CA . SER A 1 196 ? 8.164 63.748 3.173 1.00 20.40 193 SER A CA 1
ATOM 1506 C C . SER A 1 196 ? 8.733 62.589 2.336 1.00 18.81 193 SER A C 1
ATOM 1507 O O . SER A 1 196 ? 8.161 62.202 1.337 1.00 25.12 193 SER A O 1
ATOM 1510 N N . HIS A 1 197 ? 9.871 62.068 2.742 1.00 15.69 194 HIS A N 1
ATOM 1511 C CA . HIS A 1 197 ? 10.581 61.007 2.019 1.00 15.50 194 HIS A CA 1
ATOM 1512 C C . HIS A 1 197 ? 10.765 59.748 2.864 1.00 15.84 194 HIS A C 1
ATOM 1513 O O . HIS A 1 197 ? 11.663 58.964 2.616 1.00 19.25 194 HIS A O 1
ATOM 1520 N N . ARG A 1 198 ? 9.921 59.529 3.864 1.00 18.55 195 ARG A N 1
ATOM 1521 C CA A ARG A 1 198 ? 10.019 58.341 4.710 0.70 20.12 195 ARG A CA 1
ATOM 1522 C CA B ARG A 1 198 ? 9.964 58.328 4.719 0.30 20.27 195 ARG A CA 1
ATOM 1523 C C . ARG A 1 198 ? 9.558 57.054 3.974 1.00 20.45 195 ARG A C 1
ATOM 1524 O O . ARG A 1 198 ? 8.830 57.110 2.973 1.00 20.87 195 ARG A O 1
ATOM 1539 N N . ARG A 1 199 ? 10.010 55.899 4.463 1.00 20.73 196 ARG A N 1
ATOM 1540 C CA A ARG A 1 199 ? 9.526 54.599 3.952 0.50 22.75 196 ARG A CA 1
ATOM 1541 C CA B ARG A 1 199 ? 9.572 54.586 3.963 0.50 22.53 196 ARG A CA 1
ATOM 1542 C C . ARG A 1 199 ? 9.835 54.382 2.465 1.00 24.78 196 ARG A C 1
ATOM 1543 O O . ARG A 1 199 ? 9.062 53.770 1.756 1.00 31.95 196 ARG A O 1
ATOM 1558 N N . GLN A 1 200 ? 10.957 54.885 1.982 1.00 19.79 197 GLN A N 1
ATOM 1559 C CA . GLN A 1 200 ? 11.406 54.671 0.611 1.00 19.45 197 GLN A CA 1
ATOM 1560 C C . GLN A 1 200 ? 12.785 54.058 0.574 1.00 16.79 197 GLN A C 1
ATOM 1561 O O . GLN A 1 200 ? 13.393 53.961 -0.497 1.00 21.90 197 GLN A O 1
ATOM 1567 N N . GLY A 1 201 ? 13.280 53.624 1.725 1.00 15.97 198 GLY A N 1
ATOM 1568 C CA . GLY A 1 201 ? 14.615 53.009 1.778 1.00 15.96 198 GLY A CA 1
ATOM 1569 C C . GLY A 1 201 ? 15.778 53.972 1.937 1.00 14.64 198 GLY A C 1
ATOM 1570 O O . GLY A 1 201 ? 16.887 53.516 2.000 1.00 14.34 198 GLY A O 1
ATOM 1571 N N . LEU A 1 202 ? 15.525 55.282 2.047 1.00 12.28 199 LEU A N 1
ATOM 1572 C CA . LEU A 1 202 ? 16.596 56.264 2.000 1.00 11.76 199 LEU A CA 1
ATOM 1573 C C . LEU A 1 202 ? 17.399 56.301 3.303 1.00 10.18 199 LEU A C 1
ATOM 1574 O O . LEU A 1 202 ? 18.599 56.550 3.249 1.00 10.21 199 LEU A O 1
ATOM 1579 N N . GLY A 1 203 ? 16.765 56.021 4.448 1.00 11.18 200 GLY A N 1
ATOM 1580 C CA . GLY A 1 203 ? 17.499 55.901 5.713 1.00 10.65 200 GLY A CA 1
ATOM 1581 C C . GLY A 1 203 ? 18.469 54.757 5.724 1.00 10.95 200 GLY A C 1
ATOM 1582 O O . GLY A 1 203 ? 19.564 54.854 6.238 1.00 10.83 200 GLY A O 1
ATOM 1583 N N . ALA A 1 204 ? 18.050 53.658 5.127 1.00 12.00 201 ALA A N 1
ATOM 1584 C CA . ALA A 1 204 ? 18.919 52.495 4.972 1.00 12.07 201 ALA A CA 1
ATOM 1585 C C . ALA A 1 204 ? 20.101 52.815 4.040 1.00 10.62 201 ALA A C 1
ATOM 1586 O O . ALA A 1 204 ? 21.254 52.432 4.312 1.00 10.93 201 ALA A O 1
ATOM 1588 N N . LEU A 1 205 ? 19.844 53.542 2.949 1.00 10.02 202 LEU A N 1
ATOM 1589 C CA . LEU A 1 205 ? 20.955 53.967 2.064 1.00 10.50 202 LEU A CA 1
ATOM 1590 C C . LEU A 1 205 ? 21.948 54.817 2.812 1.00 8.78 202 LEU A C 1
ATOM 1591 O O . LEU A 1 205 ? 23.164 54.669 2.677 1.00 8.79 202 LEU A O 1
ATOM 1596 N N . ALA A 1 206 ? 21.430 55.748 3.613 1.00 8.22 203 ALA A N 1
ATOM 1597 C CA . ALA A 1 206 ? 22.286 56.646 4.372 1.00 8.34 203 ALA A CA 1
ATOM 1598 C C . ALA A 1 206 ? 23.167 55.861 5.343 1.00 7.24 203 ALA A C 1
ATOM 1599 O O . ALA A 1 206 ? 24.371 56.070 5.469 1.00 7.70 203 ALA A O 1
ATOM 1601 N N . THR A 1 207 ? 22.516 54.941 6.051 1.00 8.57 204 THR A N 1
ATOM 1602 C CA . THR A 1 207 ? 23.222 54.085 7.021 1.00 8.50 204 THR A CA 1
ATOM 1603 C C . THR A 1 207 ? 24.317 53.295 6.330 1.00 7.86 204 THR A C 1
ATOM 1604 O O . THR A 1 207 ? 25.458 53.250 6.793 1.00 9.07 204 THR A O 1
ATOM 1608 N N . ALA A 1 208 ? 23.999 52.690 5.193 1.00 8.90 205 ALA A N 1
ATOM 1609 C CA . ALA A 1 208 ? 24.943 51.860 4.455 1.00 10.01 205 ALA A CA 1
ATOM 1610 C C . ALA A 1 208 ? 26.121 52.678 3.957 1.00 9.12 205 ALA A C 1
ATOM 1611 O O . ALA A 1 208 ? 27.271 52.287 4.072 1.00 9.57 205 ALA A O 1
ATOM 1613 N N . TYR A 1 209 ? 25.828 53.856 3.400 1.00 8.67 206 TYR A N 1
ATOM 1614 C CA . TYR A 1 209 ? 26.873 54.695 2.828 1.00 9.07 206 TYR A CA 1
ATOM 1615 C C . TYR A 1 209 ? 27.755 55.307 3.897 1.00 8.43 206 TYR A C 1
ATOM 1616 O O . TYR A 1 209 ? 28.963 55.361 3.737 1.00 8.87 206 TYR A O 1
ATOM 1625 N N . ALA A 1 210 ? 27.173 55.693 5.035 1.00 8.76 207 ALA A N 1
ATOM 1626 C CA . ALA A 1 210 ? 27.961 56.184 6.166 1.00 8.50 207 ALA A CA 1
ATOM 1627 C C . ALA A 1 210 ? 28.899 55.069 6.701 1.00 8.21 207 ALA A C 1
ATOM 1628 O O . ALA A 1 210 ? 30.082 55.299 6.960 1.00 8.99 207 ALA A O 1
ATOM 1630 N N . THR A 1 211 ? 28.350 53.853 6.821 1.00 9.14 208 THR A N 1
ATOM 1631 C CA . THR A 1 211 ? 29.151 52.724 7.278 1.00 9.02 208 THR A CA 1
ATOM 1632 C C . THR A 1 211 ? 30.317 52.500 6.300 1.00 9.50 208 THR A C 1
ATOM 1633 O O . THR A 1 211 ? 31.468 52.300 6.699 1.00 9.82 208 THR A O 1
ATOM 1637 N N . GLN A 1 212 ? 29.990 52.505 5.007 1.00 10.27 209 GLN A N 1
ATOM 1638 C CA . GLN A 1 212 ? 30.998 52.280 3.996 1.00 10.64 209 GLN A CA 1
ATOM 1639 C C . GLN A 1 212 ? 32.089 53.318 4.061 1.00 9.77 209 GLN A C 1
ATOM 1640 O O . GLN A 1 212 ? 33.267 52.985 3.950 1.00 11.46 209 GLN A O 1
ATOM 1646 N N . GLN A 1 213 ? 31.752 54.588 4.267 1.00 9.91 210 GLN A N 1
ATOM 1647 C CA . GLN A 1 213 ? 32.772 55.596 4.386 1.00 11.46 210 GLN A CA 1
ATOM 1648 C C . GLN A 1 213 ? 33.621 55.475 5.655 1.00 10.71 210 GLN A C 1
ATOM 1649 O O . GLN A 1 213 ? 34.850 55.677 5.625 1.00 11.92 210 GLN A O 1
ATOM 1655 N N . ALA A 1 214 ? 33.000 55.095 6.765 1.00 11.12 211 ALA A N 1
ATOM 1656 C CA . ALA A 1 214 ? 33.742 54.854 7.977 1.00 12.39 211 ALA A CA 1
ATOM 1657 C C . ALA A 1 214 ? 34.823 53.790 7.746 1.00 11.63 211 ALA A C 1
ATOM 1658 O O . ALA A 1 214 ? 35.937 53.920 8.224 1.00 14.61 211 ALA A O 1
ATOM 1660 N N . PHE A 1 215 ? 34.478 52.737 6.987 1.00 10.35 212 PHE A N 1
ATOM 1661 C CA . PHE A 1 215 ? 35.450 51.693 6.666 1.00 11.95 212 PHE A CA 1
ATOM 1662 C C . PHE A 1 215 ? 36.479 52.137 5.626 1.00 14.11 212 PHE A C 1
ATOM 1663 O O . PHE A 1 215 ? 37.675 51.846 5.766 1.00 20.66 212 PHE A O 1
ATOM 1671 N N . GLU A 1 216 ? 36.031 52.799 4.572 1.00 13.70 213 GLU A N 1
ATOM 1672 C CA . GLU A 1 216 ? 36.909 53.106 3.428 1.00 16.37 213 GLU A CA 1
ATOM 1673 C C . GLU A 1 216 ? 37.820 54.279 3.660 1.00 18.55 213 GLU A C 1
ATOM 1674 O O . GLU A 1 216 ? 38.968 54.251 3.222 1.00 21.86 213 GLU A O 1
ATOM 1680 N N . VAL A 1 217 ? 37.299 55.348 4.268 1.00 18.52 214 VAL A N 1
ATOM 1681 C CA . VAL A 1 217 ? 38.111 56.536 4.533 1.00 21.12 214 VAL A CA 1
ATOM 1682 C C . VAL A 1 217 ? 38.373 56.794 6.029 1.00 19.68 214 VAL A C 1
ATOM 1683 O O . VAL A 1 217 ? 39.349 57.439 6.370 1.00 20.59 214 VAL A O 1
ATOM 1687 N N . GLY A 1 218 ? 37.533 56.269 6.909 1.00 17.24 215 GLY A N 1
ATOM 1688 C CA . GLY A 1 218 ? 37.697 56.495 8.350 1.00 16.19 215 GLY A CA 1
ATOM 1689 C C . GLY A 1 218 ? 38.636 55.549 9.068 1.00 19.13 215 GLY A C 1
ATOM 1690 O O . GLY A 1 218 ? 38.960 55.766 10.225 1.00 17.30 215 GLY A O 1
ATOM 1691 N N . GLY A 1 219 ? 38.970 54.440 8.424 1.00 19.74 216 GLY A N 1
ATOM 1692 C CA . GLY A 1 219 ? 39.864 53.423 9.012 1.00 22.48 216 GLY A CA 1
ATOM 1693 C C . GLY A 1 219 ? 39.198 52.457 9.984 1.00 17.59 216 GLY A C 1
ATOM 1694 O O . GLY A 1 219 ? 39.880 51.702 10.715 1.00 22.31 216 GLY A O 1
ATOM 1695 N N . ALA A 1 220 ? 37.867 52.460 10.014 1.00 13.81 217 ALA A N 1
ATOM 1696 C CA . ALA A 1 220 ? 37.159 51.573 10.948 1.00 12.31 217 ALA A CA 1
ATOM 1697 C C . ALA A 1 220 ? 37.259 50.135 10.437 1.00 11.55 217 ALA A C 1
ATOM 1698 O O . ALA A 1 220 ? 37.201 49.901 9.208 1.00 14.17 217 ALA A O 1
ATOM 1700 N N . THR A 1 221 ? 37.312 49.198 11.376 1.00 11.81 218 THR A N 1
ATOM 1701 C CA . THR A 1 221 ? 37.196 47.770 11.082 1.00 12.76 218 THR A CA 1
ATOM 1702 C C . THR A 1 221 ? 35.942 47.114 11.684 1.00 12.76 218 THR A C 1
ATOM 1703 O O . THR A 1 221 ? 35.661 45.942 11.433 1.00 13.89 218 THR A O 1
ATOM 1707 N N . LEU A 1 222 ? 35.209 47.869 12.473 1.00 11.16 219 LEU A N 1
ATOM 1708 C CA . LEU A 1 222 ? 33.957 47.400 13.046 1.00 10.08 219 LEU A CA 1
ATOM 1709 C C . LEU A 1 222 ? 33.001 48.593 13.171 1.00 8.27 219 LEU A C 1
ATOM 1710 O O . LEU A 1 222 ? 33.449 49.653 13.690 1.00 10.28 219 LEU A O 1
ATOM 1715 N N . ALA A 1 223 ? 31.722 48.458 12.776 1.00 8.06 220 ALA A N 1
ATOM 1716 C CA . ALA A 1 223 ? 30.714 49.499 12.952 1.00 7.91 220 ALA A CA 1
ATOM 1717 C C . ALA A 1 223 ? 29.574 48.909 13.733 1.00 8.84 220 ALA A C 1
ATOM 1718 O O . ALA A 1 223 ? 29.205 47.769 13.500 1.00 9.63 220 ALA A O 1
ATOM 1720 N N . TRP A 1 224 ? 29.006 49.685 14.661 1.00 8.08 221 TRP A N 1
ATOM 1721 C CA . TRP A 1 224 ? 27.845 49.267 15.396 1.00 7.59 221 TRP A CA 1
ATOM 1722 C C . TRP A 1 224 ? 26.842 50.379 15.456 1.00 7.42 221 TRP A C 1
ATOM 1723 O O . TRP A 1 224 ? 27.171 51.551 15.284 1.00 8.62 221 TRP A O 1
ATOM 1734 N N . LEU A 1 225 ? 25.592 50.007 15.662 1.00 8.37 222 LEU A N 1
ATOM 1735 C CA . LEU A 1 225 ? 24.499 50.954 15.873 1.00 9.00 222 LEU A CA 1
ATOM 1736 C C . LEU A 1 225 ? 23.429 50.362 16.744 1.00 9.42 222 LEU A C 1
ATOM 1737 O O . LEU A 1 225 ? 23.386 49.156 16.964 1.00 10.12 222 LEU A O 1
ATOM 1742 N N . THR A 1 226 ? 22.624 51.248 17.317 1.00 11.00 223 THR A N 1
ATOM 1743 C CA A THR A 1 226 ? 21.412 50.832 17.946 0.60 12.69 223 THR A CA 1
ATOM 1744 C CA B THR A 1 226 ? 21.393 50.870 18.017 0.40 12.24 223 THR A CA 1
ATOM 1745 C C . THR A 1 226 ? 20.225 51.407 17.163 1.00 13.03 223 THR A C 1
ATOM 1746 O O . THR A 1 226 ? 20.270 52.539 16.725 1.00 15.05 223 THR A O 1
ATOM 1753 N N . PRO A 1 227 ? 19.192 50.596 16.892 1.00 15.64 224 PRO A N 1
ATOM 1754 C CA . PRO A 1 227 ? 18.112 50.964 15.976 1.00 19.30 224 PRO A CA 1
ATOM 1755 C C . PRO A 1 227 ? 16.966 51.676 16.632 1.00 28.64 224 PRO A C 1
ATOM 1756 O O . PRO A 1 227 ? 16.873 51.684 17.848 1.00 27.81 224 PRO A O 1
ATOM 1760 N N . GLY A 1 228 ? 16.098 52.241 15.788 1.00 26.11 225 GLY A N 1
ATOM 1761 C CA . GLY A 1 228 ? 14.745 52.666 16.163 1.00 28.19 225 GLY A CA 1
ATOM 1762 C C . GLY A 1 228 ? 14.658 54.095 16.664 1.00 28.90 225 GLY A C 1
ATOM 1763 O O . GLY A 1 228 ? 13.569 54.597 16.955 1.00 31.38 225 GLY A O 1
ATOM 1764 N N . ASP A 1 229 ? 15.800 54.767 16.751 1.00 27.78 226 ASP A N 1
ATOM 1765 C CA . ASP A 1 229 ? 15.870 56.068 17.418 1.00 26.11 226 ASP A CA 1
ATOM 1766 C C . ASP A 1 229 ? 15.207 57.170 16.621 1.00 28.68 226 ASP A C 1
ATOM 1767 O O . ASP A 1 229 ? 14.821 58.203 17.180 1.00 30.23 226 ASP A O 1
ATOM 1772 N N . ASP A 1 230 ? 15.077 56.940 15.311 1.00 27.19 227 ASP A N 1
ATOM 1773 C CA . ASP A 1 230 ? 14.356 57.822 14.385 1.00 27.04 227 ASP A CA 1
ATOM 1774 C C . ASP A 1 230 ? 12.909 57.411 14.160 1.00 32.10 227 ASP A C 1
ATOM 1775 O O . ASP A 1 230 ? 12.204 57.999 13.304 1.00 36.20 227 ASP A O 1
ATOM 1780 N N . GLY A 1 231 ? 12.460 56.407 14.908 1.00 30.41 228 GLY A N 1
ATOM 1781 C CA . GLY A 1 231 ? 11.081 55.925 14.782 1.00 32.14 228 GLY A CA 1
ATOM 1782 C C . GLY A 1 231 ? 10.806 55.056 13.550 1.00 32.66 228 GLY A C 1
ATOM 1783 O O . GLY A 1 231 ? 9.657 54.679 13.331 1.00 42.61 228 GLY A O 1
ATOM 1784 N N . ALA A 1 232 ? 11.836 54.719 12.759 1.00 32.44 229 ALA A N 1
ATOM 1785 C CA . ALA A 1 232 ? 11.657 53.880 11.558 1.00 29.07 229 ALA A CA 1
ATOM 1786 C C . ALA A 1 232 ? 11.962 52.413 11.868 1.00 35.23 229 ALA A C 1
ATOM 1787 O O . ALA A 1 232 ? 12.986 52.114 12.506 1.00 47.77 229 ALA A O 1
ATOM 1789 N N . ASP A 1 233 ? 11.123 51.502 11.373 1.00 38.54 230 ASP A N 1
ATOM 1790 C CA A ASP A 1 233 ? 11.337 50.066 11.558 0.70 34.83 230 ASP A CA 1
ATOM 1791 C CA B ASP A 1 233 ? 11.376 50.065 11.588 0.30 34.76 230 ASP A CA 1
ATOM 1792 C C . ASP A 1 233 ? 12.048 49.430 10.351 1.00 29.49 230 ASP A C 1
ATOM 1793 O O . ASP A 1 233 ? 11.653 48.374 9.853 1.00 35.68 230 ASP A O 1
ATOM 1802 N N . ARG A 1 234 ? 13.105 50.069 9.876 1.00 32.37 231 ARG A N 1
ATOM 1803 C CA . ARG A 1 234 ? 13.876 49.511 8.765 1.00 29.23 231 ARG A CA 1
ATOM 1804 C C . ARG A 1 234 ? 14.683 48.338 9.297 1.00 21.36 231 ARG A C 1
ATOM 1805 O O . ARG A 1 234 ? 14.963 48.251 10.499 1.00 29.40 231 ARG A O 1
ATOM 1813 N N . ILE A 1 235 ? 14.985 47.423 8.380 1.00 22.66 232 ILE A N 1
ATOM 1814 C CA . ILE A 1 235 ? 15.585 46.144 8.672 1.00 20.20 232 ILE A CA 1
ATOM 1815 C C . ILE A 1 235 ? 17.092 46.290 8.342 1.00 15.58 232 ILE A C 1
ATOM 1816 O O . ILE A 1 235 ? 17.509 46.233 7.159 1.00 16.96 232 ILE A O 1
ATOM 1821 N N . TYR A 1 236 ? 17.920 46.530 9.357 1.00 13.36 233 TYR A N 1
ATOM 1822 C CA . TYR A 1 236 ? 19.351 46.742 9.145 1.00 13.11 233 TYR A CA 1
ATOM 1823 C C . TYR A 1 236 ? 20.038 45.469 8.620 1.00 12.38 233 TYR A C 1
ATOM 1824 O O . TYR A 1 236 ? 21.143 45.514 8.078 1.00 12.16 233 TYR A O 1
ATOM 1833 N N . ARG A 1 237 ? 19.391 44.307 8.820 1.00 13.52 234 ARG A N 1
ATOM 1834 C CA A ARG A 1 237 ? 19.944 43.038 8.334 0.70 14.13 234 ARG A CA 1
ATOM 1835 C CA B ARG A 1 237 ? 19.928 43.020 8.337 0.30 14.23 234 ARG A CA 1
ATOM 1836 C C . ARG A 1 237 ? 20.221 43.042 6.836 1.00 13.70 234 ARG A C 1
ATOM 1837 O O . ARG A 1 237 ? 21.172 42.407 6.384 1.00 13.94 234 ARG A O 1
ATOM 1852 N N . ARG A 1 238 ? 19.442 43.798 6.087 1.00 15.97 235 ARG A N 1
ATOM 1853 C CA . ARG A 1 238 ? 19.652 43.855 4.628 1.00 16.94 235 ARG A CA 1
ATOM 1854 C C . ARG A 1 238 ? 21.012 44.456 4.274 1.00 15.52 235 ARG A C 1
ATOM 1855 O O . ARG A 1 238 ? 21.520 44.258 3.152 1.00 19.28 235 ARG A O 1
ATOM 1863 N N . LEU A 1 239 ? 21.583 45.238 5.206 1.00 13.20 236 LEU A N 1
ATOM 1864 C CA . LEU A 1 239 ? 22.871 45.852 5.030 1.00 12.44 236 LEU A CA 1
ATOM 1865 C C . LEU A 1 239 ? 24.047 45.021 5.546 1.00 10.45 236 LEU A C 1
ATOM 1866 O O . LEU A 1 239 ? 25.211 45.406 5.406 1.00 12.51 236 LEU A O 1
ATOM 1871 N N . GLY A 1 240 ? 23.733 43.881 6.193 1.00 11.65 237 GLY A N 1
ATOM 1872 C CA . GLY A 1 240 ? 24.721 43.017 6.794 1.00 12.31 237 GLY A CA 1
ATOM 1873 C C . GLY A 1 240 ? 24.843 43.156 8.304 1.00 11.57 237 GLY A C 1
ATOM 1874 O O . GLY A 1 240 ? 25.589 42.398 8.903 1.00 12.02 237 GLY A O 1
ATOM 1875 N N . TYR A 1 241 ? 24.161 44.113 8.916 1.00 10.99 238 TYR A N 1
ATOM 1876 C CA . TYR A 1 241 ? 24.220 44.252 10.369 1.00 10.03 238 TYR A CA 1
ATOM 1877 C C . TYR A 1 241 ? 23.503 43.086 11.032 1.00 10.60 238 TYR A C 1
ATOM 1878 O O . TYR A 1 241 ? 22.436 42.646 10.574 1.00 13.07 238 TYR A O 1
ATOM 1887 N N A GLU A 1 242 ? 24.057 42.657 12.150 0.60 9.00 239 GLU A N 1
ATOM 1888 N N B GLU A 1 242 ? 24.093 42.614 12.129 0.40 9.49 239 GLU A N 1
ATOM 1889 C CA A GLU A 1 242 ? 23.480 41.577 12.938 0.60 9.74 239 GLU A CA 1
ATOM 1890 C CA B GLU A 1 242 ? 23.581 41.489 12.933 0.40 9.90 239 GLU A CA 1
ATOM 1891 C C A GLU A 1 242 ? 23.536 41.950 14.408 0.60 8.38 239 GLU A C 1
ATOM 1892 C C B GLU A 1 242 ? 23.568 41.912 14.405 0.40 8.51 239 GLU A C 1
ATOM 1893 O O A GLU A 1 242 ? 24.473 42.603 14.845 0.60 9.02 239 GLU A O 1
ATOM 1894 O O B GLU A 1 242 ? 24.482 42.597 14.847 0.40 9.08 239 GLU A O 1
ATOM 1905 N N . PRO A 1 243 ? 22.562 41.454 15.175 1.00 8.16 240 PRO A N 1
ATOM 1906 C CA . PRO A 1 243 ? 22.619 41.694 16.636 1.00 8.73 240 PRO A CA 1
ATOM 1907 C C . PRO A 1 243 ? 23.809 41.011 17.262 1.00 8.78 240 PRO A C 1
ATOM 1908 O O . PRO A 1 243 ? 24.031 39.826 17.004 1.00 9.92 240 PRO A O 1
ATOM 1912 N N . LYS A 1 244 ? 24.569 41.724 18.082 1.00 8.74 241 LYS A N 1
ATOM 1913 C CA . LYS A 1 244 ? 25.771 41.196 18.692 1.00 8.87 241 LYS A CA 1
ATOM 1914 C C . LYS A 1 244 ? 25.879 41.468 20.197 1.00 9.69 241 LYS A C 1
ATOM 1915 O O . LYS A 1 244 ? 26.685 40.822 20.860 1.00 10.79 241 LYS A O 1
ATOM 1921 N N . ALA A 1 245 ? 25.119 42.409 20.741 1.00 7.81 242 ALA A N 1
ATOM 1922 C CA . ALA A 1 245 ? 25.217 42.742 22.164 1.00 8.25 242 ALA A CA 1
ATOM 1923 C C . ALA A 1 245 ? 23.952 43.427 22.600 1.00 8.51 242 ALA A C 1
ATOM 1924 O O . ALA A 1 245 ? 23.084 43.767 21.798 1.00 9.06 242 ALA A O 1
ATOM 1926 N N . THR A 1 246 ? 23.856 43.662 23.895 1.00 9.31 243 THR A N 1
ATOM 1927 C CA . THR A 1 246 ? 22.667 44.244 24.516 1.00 10.58 243 THR A CA 1
ATOM 1928 C C . THR A 1 246 ? 23.113 45.459 25.290 1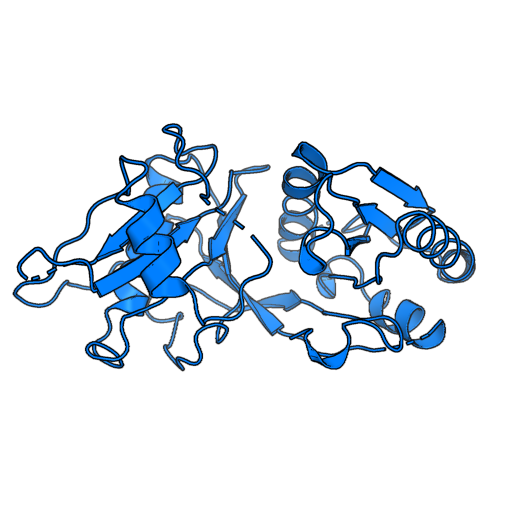.00 9.32 243 THR A C 1
ATOM 1929 O O . THR A 1 246 ? 23.865 45.333 26.255 1.00 10.42 243 THR A O 1
ATOM 1933 N N . ALA A 1 247 ? 22.676 46.657 24.892 1.00 8.60 244 ALA A N 1
ATOM 1934 C CA . ALA A 1 247 ? 22.913 47.848 25.684 1.00 9.00 244 ALA A CA 1
ATOM 1935 C C . ALA A 1 247 ? 21.908 47.889 26.824 1.00 9.20 244 ALA A C 1
ATOM 1936 O O . ALA A 1 247 ? 20.844 47.265 26.767 1.00 10.86 244 ALA A O 1
ATOM 1938 N N . VAL A 1 248 ? 22.256 48.620 27.861 1.00 9.10 245 VAL A N 1
ATOM 1939 C CA . VAL A 1 248 ? 21.352 48.841 28.991 1.00 8.60 245 VAL A CA 1
ATOM 1940 C C . VAL A 1 248 ? 21.451 50.327 29.344 1.00 8.48 245 VAL A C 1
ATOM 1941 O O . VAL A 1 248 ? 22.539 50.822 29.543 1.00 9.17 245 VAL A O 1
ATOM 1945 N N . HIS A 1 249 ? 20.322 51.022 29.325 1.00 7.97 246 HIS A N 1
ATOM 1946 C CA . HIS A 1 249 ? 20.260 52.457 29.616 1.00 8.60 246 HIS A CA 1
ATOM 1947 C C . HIS A 1 249 ? 19.523 52.617 30.921 1.00 8.05 246 HIS A C 1
ATOM 1948 O O . HIS A 1 249 ? 18.391 52.174 31.065 1.00 8.78 246 HIS A O 1
ATOM 1955 N N . LEU A 1 250 ? 20.187 53.229 31.888 1.00 7.38 247 LEU A N 1
ATOM 1956 C CA . LEU A 1 250 ? 19.697 53.431 33.243 1.00 7.90 247 LEU A CA 1
ATOM 1957 C C . LEU A 1 250 ? 19.644 54.907 33.602 1.00 6.78 247 LEU A C 1
ATOM 1958 O O . LEU A 1 250 ? 20.513 55.678 33.191 1.00 8.04 247 LEU A O 1
ATOM 1963 N N . GLY A 1 251 ? 18.663 55.272 34.410 1.00 8.16 248 GLY A N 1
ATOM 1964 C CA . GLY A 1 251 ? 18.606 56.605 34.935 1.00 7.64 248 GLY A CA 1
ATOM 1965 C C . GLY A 1 251 ? 18.404 56.659 36.446 1.00 8.31 248 GLY A C 1
ATOM 1966 O O . GLY A 1 251 ? 17.772 55.790 37.026 1.00 9.30 248 GLY A O 1
ATOM 1967 N N . ASP A 1 252 ? 18.894 57.722 37.064 1.00 7.81 249 ASP A N 1
ATOM 1968 C CA . ASP A 1 252 ? 18.601 58.028 38.455 1.00 8.52 249 ASP A CA 1
ATOM 1969 C C . ASP A 1 252 ? 17.172 58.542 38.591 1.00 9.25 249 ASP A C 1
ATOM 1970 O O . ASP A 1 252 ? 16.499 58.907 37.618 1.00 9.07 249 ASP A O 1
ATOM 1975 N N . PRO A 1 253 ? 16.694 58.643 39.836 1.00 10.10 250 PRO A N 1
ATOM 1976 C CA . PRO A 1 253 ? 15.358 59.192 40.053 1.00 11.35 250 PRO A CA 1
ATOM 1977 C C . PRO A 1 253 ? 15.264 60.649 39.599 1.00 10.25 250 PRO A C 1
ATOM 1978 O O . PRO A 1 253 ? 16.257 61.384 39.603 1.00 11.67 250 PRO A O 1
ATOM 1982 N N . GLY A 1 254 ? 14.052 61.068 39.267 1.00 10.12 251 GLY A N 1
ATOM 1983 C CA . GLY A 1 254 ? 13.767 62.441 38.955 1.00 11.86 251 GLY A CA 1
ATOM 1984 C C . GLY A 1 254 ? 14.531 62.968 37.759 1.00 10.16 251 GLY A C 1
ATOM 1985 O O . GLY A 1 254 ? 14.770 62.224 36.808 1.00 9.91 251 GLY A O 1
ATOM 1986 N N . GLY A 1 255 ? 14.867 64.249 37.771 1.00 10.10 252 GLY A N 1
ATOM 1987 C CA . GLY A 1 255 ? 15.671 64.828 36.711 1.00 9.71 252 GLY A CA 1
ATOM 1988 C C . GLY A 1 255 ? 15.132 64.472 35.344 1.00 8.88 252 GLY A C 1
ATOM 1989 O O . GLY A 1 255 ? 13.954 64.689 35.088 1.00 9.31 252 GLY A O 1
ATOM 1990 N N . HIS A 1 256 ? 15.984 63.995 34.455 1.00 8.80 253 HIS A N 1
ATOM 1991 C CA . HIS A 1 256 ? 15.641 63.650 33.084 1.00 8.65 253 HIS A CA 1
ATOM 1992 C C . HIS A 1 256 ? 15.221 62.208 32.877 1.00 9.99 253 HIS A C 1
ATOM 1993 O O . HIS A 1 256 ? 15.212 61.716 31.733 1.00 10.75 253 HIS A O 1
ATOM 2000 N N . LEU A 1 257 ? 14.789 61.508 33.913 1.00 9.29 254 LEU A N 1
ATOM 2001 C CA . LEU A 1 257 ? 14.420 60.104 33.745 1.00 9.61 254 LEU A CA 1
ATOM 2002 C C . LEU A 1 257 ? 13.385 59.914 32.629 1.00 12.01 254 LEU A C 1
ATOM 2003 O O . LEU A 1 257 ? 13.512 58.978 31.832 1.00 12.27 254 LEU A O 1
ATOM 2008 N N . ALA A 1 258 ? 12.387 60.803 32.546 1.00 12.57 255 ALA A N 1
ATOM 2009 C CA . ALA A 1 258 ? 11.363 60.692 31.504 1.00 14.95 255 ALA A CA 1
ATOM 2010 C C . ALA A 1 258 ? 11.863 60.907 30.085 1.00 14.89 255 ALA A C 1
ATOM 2011 O O . ALA A 1 258 ? 11.195 60.489 29.130 1.00 17.90 255 ALA A O 1
ATOM 2013 N N . ASP A 1 259 ? 13.010 61.587 29.943 1.00 13.23 256 ASP A N 1
ATOM 2014 C CA . ASP A 1 259 ? 13.581 61.863 28.632 1.00 13.19 256 ASP A CA 1
ATOM 2015 C C . ASP A 1 259 ? 14.508 60.760 28.140 1.00 13.32 256 ASP A C 1
ATOM 2016 O O . ASP A 1 259 ? 14.843 60.695 26.970 1.00 15.61 256 ASP A O 1
ATOM 2021 N N . LEU A 1 260 ? 14.980 59.919 29.049 1.00 11.66 257 LEU A N 1
ATOM 2022 C CA . LEU A 1 260 ? 15.889 58.865 28.670 1.00 12.27 257 LEU A CA 1
ATOM 2023 C C . LEU A 1 260 ? 15.148 57.804 27.842 1.00 13.55 257 LEU A C 1
ATOM 2024 O O . LEU A 1 260 ? 14.022 57.432 28.139 1.00 17.65 257 LEU A O 1
ATOM 2029 N N . ARG A 1 261 ? 15.819 57.327 26.798 1.00 15.08 258 ARG A N 1
ATOM 2030 C CA . ARG A 1 261 ? 15.301 56.241 25.990 1.00 18.66 258 ARG A CA 1
ATOM 2031 C C . ARG A 1 261 ? 16.365 55.164 25.875 1.00 22.49 258 ARG A C 1
ATOM 2032 O O . ARG A 1 261 ? 17.522 55.387 26.222 1.00 22.81 258 ARG A O 1
#

Secondary structure (DSSP, 8-state):
--HHHHHHHHHHHHHHTSEEEEEETTEEEEEESS--GGGSEEEESSTTS---GGGHHHHHHHHHHHHHTTT---EEEEETTTSTTHHHHHHHT--EEE--EEEEE-GGG--PPPPPTT--EEE--SHHHHHHHHHHHTTS------S--S-GGGEEEEEE---S--EEEEEEPPBTTEEEEEEEEE-GGGTTSSHHHHHHHHHHHHHHHTS--SEEEE---TTS----GGGGT-EEEEEEEEEE-SSTTGGG--

Nearest PDB structures (foldseek):
  4ius-assembly1_A  TM=1.003E+00  e=5.297E-58  Kribbella flavida DSM 17836
  3ec4-assembly2_B  TM=6.208E-01  e=2.246E-10  Novosphingobium aromaticivorans DSM 12444
  3ec4-assembly1_A  TM=6.150E-01  e=9.421E-10  Novosphingobium aromaticivorans DSM 12444
  7wx7-assembly1_A  TM=5.361E-01  e=8.889E-09  Legionella pneumophila
  7b3a-assembly1_A  TM=5.628E-01  e=1.565E-07  Paenibacillus larvae subsp. larvae

CATH classification: 3.40.630.30

Foldseek 3Di:
DFPLLVVLVQQVVQLQVAFDWDDFFQKIWTHHPDQPALNTEMETPHFQDEGDLVRVLVRVVSNVVVQVVVVYFYKYKYWCVRYPPPVVSVVVNFDWPDWFFKWKAFQVQFDQDDDDPLKDKDWDDDQVSVVVLCVQLPVFDDRGCPPPDHAPLQKTKMFIGVNHGFWMWIWHRGGPLEIEIDSTGGHPVPPPPCVSLNRSRVNVNCCVPRNRHGMYIYTDCRHVDPDDNVVRRIDGGTIMTMGTGPDDCPVVTD